Protein 8V14 (pdb70)

Solvent-accessible surface area: 17585 Å² total; per-residue (Å²): 263,40,157,106,61,123,159,86,41,192,175,59,104,139,71,68,94,89,24,45,30,83,22,11,2,61,5,40,20,61,66,41,7,11,34,138,47,18,52,67,74,58,79,56,2,83,51,99,31,0,47,48,139,39,2,18,10,11,49,85,10,22,5,2,58,78,3,37,58,53,0,98,59,5,11,103,71,49,32,132,83,6,0,48,75,1,3,9,85,72,0,120,56,85,0,69,42,10,44,21,21,51,121,0,0,19,10,4,3,24,7,31,49,4,98,97,0,5,76,110,17,148,16,86,133,44,31,18,114,62,0,53,108,5,4,86,10,3,49,118,46,37,78,129,89,4,73,78,107,15,0,59,67,4,71,134,18,0,68,68,3,79,121,39,48,3,62,76,27,137,200,72,131,155,106,48,202,84,43,84,63,60,74,77,86,10,35,28,35,21,13,2,45,2,48,35,6,64,27,8,8,36,131,42,16,53,71,73,57,75,52,3,90,68,101,35,0,46,49,137,40,1,21,13,10,46,86,11,33,7,11,112,83,3,40,61,50,0,98,60,6,8,100,75,49,33,132,49,7,0,45,76,0,2,9,90,66,0,116,49,100,0,73,51,9,48,20,23,80,136,0,0,34,3,3,3,22,17,28,52,4,99,93,0,5,80,108,14,160,14,83,133,51,29,17,117,65,0,51,103,5,2,81,14,3,54,120,44,42,82,129,85,4,76,81,110,20,1,61,70,4,69,137,16,0,60,47,1,81,112,39,50,3,66

Radius of gyration: 25.52 Å; Cα contacts (8 Å, |Δi|>4): 480; chains: 2; bounding box: 56×51×74 Å

Sequence (334 aa):
FSIRDIINGKRGADAATPCPTWHPFACPSGECVPIKYLCDGSPDCSDEYDENKSMCTAATRPPVEEETQAFLKALMSAHGKDFLVKVFGPKAKAELSGMGGVDKVAVALSQTPTADLFASEMKLDDGETQHMLEVMEGILNGSTDELTSNEAADFRFFVQKLQETGFFFSIRDIINGKRGADAATPCPTWHPFACPSGECVPIKYLCDGSPDCSDEYDENKSMCTAATRPPVVEETQAFLKALMSAHGKDFLVKVFGPKAKAELSGMGGVDKVAVALSQQTPTADLFASEMKLDDGETQHMLEVMEGILNGSTDEELTSNEAADFRFFVQKLQETGFF

Secondary structure (DSSP, 8-state):
--TGGGGT---SSSS--PPPTTS-EEPTTS-EE-GGGTTSSS--STT-GGG-HHHHHHHHS--HHHHHHHHHHHHHHH-TTTTHHHH-GGGHHHHGGGTHHHHHHHHHHH-SSHHHHHHHTT--HHHHHHHHHHHHHHHHT--SSS-HHHHHHHHHHHHHHHHTT--/--HHHHTT----SS-SSPPPTTS-EEPTTS-EE-GGGTTSSS--STT-GGG-HHHHHHHHS--HHHHHHHHHHHHHHH-TTTTHHHH-GGGHHHHGGGTHHHHHHHHHHH-SSHHHHHHHHT--HHHHHHHHHHHHHHHHT--SSS-HHHHHHHHHHHHHHHHTT--

Foldseek 3Di:
DDPVQVPVHADDPPHDPAEDPQQRDADPLGDGHHLCQACVPDAPRPVSVSNVQQVNQLVLAPNLVVQLVLLVVLCVVPHQQRCCLQQNDCSHRQNVLQPHSSNLSSLLNGPQALVSSCVSSVRDPVSSVSNVVVLVCLCVCHPPRPHNVSSVSCNVNSVSSVVRRHD/DDPVAVVVPDQQLHDPDAADPQQRDADSRYDGHHPVQACPPDAPRPVSPSNPQQVNQLVLAPHLVVQLVLLVVLCVVPHQQLCCLQQNDCSHRQNVNQVHSSNLSSLLRRPQELVSSCVSSVRDPVRSVSNVVVLVCLCVCHPPRPHNVSSVSCNVNSVSSVVRRHD

B-factor: mean 56.88, std 27.2, range [28.65, 194.44]

Structure (mmCIF, N/CA/C/O backbone):
data_8V14
#
_entry.id   8V14
#
_cell.length_a   41.358
_cell.length_b   75.921
_cell.length_c   152.381
_cell.angle_alpha   90.000
_cell.angle_beta   90.000
_cell.angle_gamma   90.000
#
_symmetry.space_group_name_H-M   'P 21 21 21'
#
loop_
_entity.id
_entity.type
_entity.pdbx_description
1 polymer 'NMDA receptor auxiliary protein'
2 non-polymer 'CALCIUM ION'
3 water water
#
loop_
_atom_site.group_PDB
_atom_site.id
_atom_site.type_symbol
_atom_site.label_atom_id
_atom_site.label_alt_id
_atom_site.label_comp_id
_atom_site.label_asym_id
_atom_site.label_entity_id
_atom_site.label_seq_id
_atom_site.pdbx_PDB_ins_code
_atom_site.Cartn_x
_atom_site.Cartn_y
_atom_site.Cartn_z
_atom_site.occupancy
_atom_site.B_iso_or_equiv
_atom_site.auth_seq_id
_atom_site.auth_comp_id
_atom_site.auth_asym_id
_atom_site.auth_atom_id
_atom_site.pdbx_PDB_model_num
ATOM 1 N N . PHE A 1 2 ? 36.313 49.984 43.531 1.00 147.83 1 PHE A N 1
ATOM 2 C CA . PHE A 1 2 ? 35.772 50.345 44.881 1.00 147.20 1 PHE A CA 1
ATOM 3 C C . PHE A 1 2 ? 34.525 49.481 45.168 1.00 144.91 1 PHE A C 1
ATOM 4 O O . PHE A 1 2 ? 33.438 50.050 45.406 1.00 143.17 1 PHE A O 1
ATOM 12 N N . SER A 1 3 ? 34.687 48.146 45.152 1.00 146.59 2 SER A N 1
ATOM 13 C CA . SER A 1 3 ? 33.642 47.106 45.411 1.00 144.94 2 SER A CA 1
ATOM 14 C C . SER A 1 3 ? 34.288 45.863 46.063 1.00 148.33 2 SER A C 1
ATOM 15 O O . SER A 1 3 ? 35.162 45.265 45.392 1.00 155.24 2 SER A O 1
ATOM 18 N N . ILE A 1 4 ? 33.849 45.457 47.276 1.00 140.84 3 ILE A N 1
ATOM 19 C CA . ILE A 1 4 ? 34.583 44.546 48.228 1.00 136.67 3 ILE A CA 1
ATOM 20 C C . ILE A 1 4 ? 34.977 43.214 47.547 1.00 137.47 3 ILE A C 1
ATOM 21 O O . ILE A 1 4 ? 36.174 43.058 47.175 1.00 137.10 3 ILE A O 1
ATOM 26 N N . ARG A 1 5 ? 34.031 42.267 47.450 1.00 133.64 4 ARG A N 1
ATOM 27 C CA . ARG A 1 5 ? 34.165 40.939 46.778 1.00 131.86 4 ARG A CA 1
ATOM 28 C C . ARG A 1 5 ? 35.173 41.027 45.615 1.00 131.63 4 ARG A C 1
ATOM 29 O O . ARG A 1 5 ? 36.180 40.265 45.629 1.00 133.02 4 ARG A O 1
ATOM 37 N N . ASP A 1 6 ? 34.914 41.955 44.679 1.00 127.06 5 ASP A N 1
ATOM 38 C CA . ASP A 1 6 ? 35.544 42.095 43.332 1.00 124.28 5 ASP A CA 1
ATOM 39 C C . ASP A 1 6 ? 37.036 42.440 43.419 1.00 125.18 5 ASP A C 1
ATOM 40 O O . ASP A 1 6 ? 37.766 42.111 42.459 1.00 127.65 5 ASP A O 1
ATOM 45 N N . ILE A 1 7 ? 37.476 43.122 44.480 1.00 123.70 6 ILE A N 1
ATOM 46 C CA . ILE A 1 7 ? 38.886 43.616 44.617 1.00 128.37 6 ILE A CA 1
ATOM 47 C C . ILE A 1 7 ? 39.853 42.438 44.386 1.00 130.38 6 ILE A C 1
ATOM 48 O O . ILE A 1 7 ? 40.958 42.650 43.776 1.00 133.28 6 ILE A O 1
ATOM 53 N N . ILE A 1 8 ? 39.458 41.247 44.860 1.00 128.72 7 ILE A N 1
ATOM 54 C CA . ILE A 1 8 ? 40.375 40.122 45.213 1.00 135.15 7 ILE A CA 1
ATOM 55 C C . ILE A 1 8 ? 40.315 39.009 44.149 1.00 135.70 7 ILE A C 1
ATOM 56 O O . ILE A 1 8 ? 41.061 38.025 44.312 1.00 130.92 7 ILE A O 1
ATOM 61 N N . ASN A 1 9 ? 39.514 39.183 43.080 1.00 137.57 8 ASN A N 1
ATOM 62 C CA . ASN A 1 9 ? 39.499 38.299 41.873 1.00 141.56 8 ASN A CA 1
ATOM 63 C C . ASN A 1 9 ? 40.210 39.015 40.713 1.00 145.64 8 ASN A C 1
ATOM 64 O O . ASN A 1 9 ? 41.037 38.358 40.058 1.00 144.63 8 ASN A O 1
ATOM 69 N N . GLY A 1 10 ? 39.923 40.304 40.478 1.00 151.02 9 GLY A N 1
ATOM 70 C CA . GLY A 1 10 ? 40.732 41.147 39.571 1.00 157.07 9 GLY A CA 1
ATOM 71 C C . GLY A 1 10 ? 40.153 42.532 39.305 1.00 158.82 9 GLY A C 1
ATOM 72 O O . GLY A 1 10 ? 39.781 43.228 40.271 1.00 155.02 9 GLY A O 1
ATOM 73 N N . LYS A 1 11 ? 40.113 42.912 38.020 1.00 161.58 10 LYS A N 1
ATOM 74 C CA . LYS A 1 11 ? 39.903 44.292 37.490 1.00 163.51 10 LYS A CA 1
ATOM 75 C C . LYS A 1 11 ? 39.896 44.207 35.947 1.00 169.93 10 LYS A C 1
ATOM 76 O O . LYS A 1 11 ? 40.896 43.697 35.381 1.00 171.27 10 LYS A O 1
ATOM 82 N N . ARG A 1 12 ? 38.823 44.698 35.299 1.00 171.72 11 ARG A N 1
ATOM 83 C CA . ARG A 1 12 ? 38.375 44.319 33.918 1.00 170.29 11 ARG A CA 1
ATOM 84 C C . ARG A 1 12 ? 39.275 44.953 32.823 1.00 175.75 11 ARG A C 1
ATOM 85 O O . ARG A 1 12 ? 40.383 44.412 32.614 1.00 175.26 11 ARG A O 1
ATOM 93 N N . GLY A 1 13 ? 38.847 46.031 32.137 1.00 178.07 12 GLY A N 1
ATOM 94 C CA . GLY A 1 13 ? 39.430 46.511 30.857 1.00 178.73 12 GLY A CA 1
ATOM 95 C C . GLY A 1 13 ? 39.889 47.970 30.880 1.00 185.40 12 GLY A C 1
ATOM 96 O O . GLY A 1 13 ? 41.121 48.185 30.960 1.00 190.06 12 GLY A O 1
ATOM 97 N N . ALA A 1 14 ? 38.943 48.920 30.729 1.00 185.34 13 ALA A N 1
ATOM 98 C CA . ALA A 1 14 ? 39.092 50.405 30.778 1.00 187.84 13 ALA A CA 1
ATOM 99 C C . ALA A 1 14 ? 38.390 51.040 29.573 1.00 186.92 13 ALA A C 1
ATOM 100 O O . ALA A 1 14 ? 39.039 51.232 28.544 1.00 187.20 13 ALA A O 1
ATOM 102 N N . ASP A 1 15 ? 37.098 51.418 29.674 1.00 182.15 14 ASP A N 1
ATOM 103 C CA . ASP A 1 15 ? 36.311 51.592 30.895 1.00 178.13 14 ASP A CA 1
ATOM 104 C C . ASP A 1 15 ? 35.878 50.235 31.480 1.00 174.10 14 ASP A C 1
ATOM 105 O O . ASP A 1 15 ? 36.382 49.200 31.007 1.00 177.32 14 ASP A O 1
ATOM 110 N N . ALA A 1 16 ? 34.980 50.243 32.478 1.00 169.54 15 ALA A N 1
ATOM 111 C CA . ALA A 1 16 ? 34.406 49.039 33.136 1.00 163.17 15 ALA A CA 1
ATOM 112 C C . ALA A 1 16 ? 33.509 48.262 32.151 1.00 159.81 15 ALA A C 1
ATOM 113 O O . ALA A 1 16 ? 34.054 47.398 31.415 1.00 152.58 15 ALA A O 1
ATOM 115 N N . ALA A 1 17 ? 32.196 48.554 32.164 1.00 155.31 16 ALA A N 1
ATOM 116 C CA . ALA A 1 17 ? 31.093 47.942 31.374 1.00 147.88 16 ALA A CA 1
ATOM 117 C C . ALA A 1 17 ? 31.564 47.213 30.100 1.00 146.00 16 ALA A C 1
ATOM 118 O O . ALA A 1 17 ? 32.128 47.877 29.198 1.00 146.22 16 ALA A O 1
ATOM 120 N N . THR A 1 18 ? 31.368 45.886 30.068 1.00 136.48 17 THR A N 1
ATOM 121 C CA . THR A 1 18 ? 30.781 45.099 28.940 1.00 127.20 17 THR A CA 1
ATOM 122 C C . THR A 1 18 ? 29.651 44.286 29.561 1.00 116.57 17 THR A C 1
ATOM 123 O O . THR A 1 18 ? 29.890 43.173 30.026 1.00 112.92 17 THR A O 1
ATOM 127 N N . PRO A 1 19 ? 28.417 44.834 29.670 1.00 109.24 18 PRO A N 1
ATOM 128 C CA . PRO A 1 19 ? 27.325 44.118 30.324 1.00 102.46 18 PRO A CA 1
ATOM 129 C C . PRO A 1 19 ? 27.049 42.774 29.628 1.00 94.53 18 PRO A C 1
ATOM 130 O O . PRO A 1 19 ? 27.586 42.518 28.561 1.00 96.41 18 PRO A O 1
ATOM 134 N N . CYS A 1 20 ? 26.216 41.952 30.267 1.00 85.25 19 CYS A N 1
ATOM 135 C CA . CYS A 1 20 ? 25.873 40.564 29.864 1.00 77.76 19 CYS A CA 1
ATOM 136 C C . CYS A 1 20 ? 25.158 40.553 28.515 1.00 72.79 19 CYS A C 1
ATOM 137 O O . CYS A 1 20 ? 24.411 41.480 28.202 1.00 73.88 19 CYS A O 1
ATOM 140 N N . PRO A 1 21 ? 25.314 39.502 27.674 1.00 66.59 20 PRO A N 1
ATOM 141 C CA . PRO A 1 21 ? 24.546 39.428 26.442 1.00 64.62 20 PRO A CA 1
ATOM 142 C C . PRO A 1 21 ? 23.097 39.008 26.742 1.00 58.98 20 PRO A C 1
ATOM 143 O O . PRO A 1 21 ? 22.803 38.487 27.765 1.00 55.34 20 PRO A O 1
ATOM 147 N N . THR A 1 22 ? 22.191 39.294 25.818 1.00 61.49 21 THR A N 1
ATOM 148 C CA . THR A 1 22 ? 20.734 38.994 25.946 1.00 59.90 21 THR A CA 1
ATOM 149 C C . THR A 1 22 ? 20.519 37.476 26.215 1.00 57.79 21 THR A C 1
ATOM 150 O O . THR A 1 22 ? 19.542 37.137 26.891 1.00 55.97 21 THR A O 1
ATOM 154 N N . TRP A 1 23 ? 21.386 36.583 25.724 1.00 56.94 22 TRP A N 1
ATOM 155 C CA . TRP A 1 23 ? 21.177 35.117 25.838 1.00 56.59 22 TRP A CA 1
ATOM 156 C C . TRP A 1 23 ? 21.615 34.583 27.217 1.00 57.47 22 TRP A C 1
ATOM 157 O O . TRP A 1 23 ? 21.182 33.493 27.613 1.00 55.52 22 TRP A O 1
ATOM 168 N N . HIS A 1 24 ? 22.437 35.338 27.960 1.00 59.69 23 HIS A N 1
ATOM 169 C CA . HIS A 1 24 ? 22.936 35.022 29.320 1.00 56.36 23 HIS A CA 1
ATOM 170 C C . HIS A 1 24 ? 22.772 36.316 30.101 1.00 57.70 23 HIS A C 1
ATOM 171 O O . HIS A 1 24 ? 23.764 36.990 30.356 1.00 56.98 23 HIS A O 1
ATOM 178 N N . PRO A 1 25 ? 21.535 36.762 30.400 1.00 54.39 24 PRO A N 1
ATOM 179 C CA . PRO A 1 25 ? 21.316 38.167 30.729 1.00 55.64 24 PRO A CA 1
ATOM 180 C C . PRO A 1 25 ? 21.510 38.498 32.205 1.00 55.79 24 PRO A C 1
ATOM 181 O O . PRO A 1 25 ? 21.354 39.651 32.569 1.00 56.34 24 PRO A O 1
ATOM 185 N N . PHE A 1 26 ? 21.706 37.476 33.023 1.00 55.75 25 PHE A N 1
ATOM 186 C CA . PHE A 1 26 ? 21.829 37.617 34.485 1.00 58.59 25 PHE A CA 1
ATOM 187 C C . PHE A 1 26 ? 23.312 37.686 34.881 1.00 63.88 25 PHE A C 1
ATOM 188 O O . PHE A 1 26 ? 24.078 36.725 34.618 1.00 63.70 25 PHE A O 1
ATOM 196 N N . ALA A 1 27 ? 23.709 38.802 35.503 1.00 68.76 26 ALA A N 1
ATOM 197 C CA . ALA A 1 27 ? 25.080 39.071 36.012 1.00 72.90 26 ALA A CA 1
ATOM 198 C C . ALA A 1 27 ? 25.198 38.573 37.454 1.00 70.33 26 ALA A C 1
ATOM 199 O O . ALA A 1 27 ? 24.386 38.975 38.310 1.00 70.84 26 ALA A O 1
ATOM 201 N N . CYS A 1 28 ? 26.150 37.692 37.722 1.00 75.74 27 CYS A N 1
ATOM 202 C CA . CYS A 1 28 ? 26.447 37.298 39.119 1.00 81.96 27 CYS A CA 1
ATOM 203 C C . CYS A 1 28 ? 27.447 38.279 39.720 1.00 83.11 27 CYS A C 1
ATOM 204 O O . CYS A 1 28 ? 28.271 38.838 38.997 1.00 84.01 27 CYS A O 1
ATOM 207 N N . PRO A 1 29 ? 27.403 38.510 41.051 1.00 79.35 28 PRO A N 1
ATOM 208 C CA . PRO A 1 29 ? 28.377 39.390 41.704 1.00 83.07 28 PRO A CA 1
ATOM 209 C C . PRO A 1 29 ? 29.816 38.978 41.331 1.00 86.89 28 PRO A C 1
ATOM 210 O O . PRO A 1 29 ? 30.590 39.832 40.915 1.00 89.35 28 PRO A O 1
ATOM 214 N N . SER A 1 30 ? 30.124 37.677 41.377 1.00 86.41 29 SER A N 1
ATOM 215 C CA . SER A 1 30 ? 31.416 37.121 40.896 1.00 89.45 29 SER A CA 1
ATOM 216 C C . SER A 1 30 ? 31.692 37.533 39.449 1.00 89.49 29 SER A C 1
ATOM 217 O O . SER A 1 30 ? 32.833 37.343 39.021 1.00 93.82 29 SER A O 1
ATOM 220 N N . GLY A 1 31 ? 30.692 38.009 38.699 1.00 85.93 30 GLY A N 1
ATOM 221 C CA . GLY A 1 31 ? 30.881 38.599 37.354 1.00 87.34 30 GLY A CA 1
ATOM 222 C C . GLY A 1 31 ? 30.812 37.591 36.203 1.00 85.98 30 GLY A C 1
ATOM 223 O O . GLY A 1 31 ? 31.252 37.938 35.116 1.00 84.28 30 GLY A O 1
ATOM 224 N N . GLU A 1 32 ? 30.281 36.381 36.420 1.00 85.52 31 GLU A N 1
ATOM 225 C CA . GLU A 1 32 ? 29.761 35.496 35.335 1.00 81.77 31 GLU A CA 1
ATOM 226 C C . GLU A 1 32 ? 28.353 35.956 34.900 1.00 75.11 31 GLU A C 1
ATOM 227 O O . GLU A 1 32 ? 27.636 36.589 35.679 1.00 76.83 31 GLU A O 1
ATOM 233 N N . CYS A 1 33 ? 28.011 35.662 33.655 1.00 74.86 32 CYS A N 1
ATOM 234 C CA . CYS A 1 33 ? 26.724 35.924 32.974 1.00 71.46 32 CYS A CA 1
ATOM 235 C C . CYS A 1 33 ? 25.998 34.585 32.803 1.00 67.06 32 CYS A C 1
ATOM 236 O O . CYS A 1 33 ? 26.610 33.684 32.248 1.00 65.81 32 CYS A O 1
ATOM 239 N N . VAL A 1 34 ? 24.749 34.434 33.248 1.00 62.30 33 VAL A N 1
ATOM 240 C CA . VAL A 1 34 ? 24.069 33.103 33.187 1.00 58.07 33 VAL A CA 1
ATOM 241 C C . VAL A 1 34 ? 22.692 33.269 32.573 1.00 53.53 33 VAL A C 1
ATOM 242 O O . VAL A 1 34 ? 22.106 34.347 32.676 1.00 49.01 33 VAL A O 1
ATOM 246 N N . PRO A 1 35 ? 22.166 32.186 31.950 1.00 51.00 34 PRO A N 1
ATOM 247 C CA . PRO A 1 35 ? 20.807 32.182 31.430 1.00 50.39 34 PRO A CA 1
ATOM 248 C C . PRO A 1 35 ? 19.830 32.155 32.619 1.00 47.11 34 PRO A C 1
ATOM 249 O O . PRO A 1 35 ? 20.126 31.611 33.663 1.00 46.77 34 PRO A O 1
ATOM 253 N N . ILE A 1 36 ? 18.667 32.750 32.451 1.00 49.12 35 ILE A N 1
ATOM 254 C CA . ILE A 1 36 ? 17.587 32.755 33.462 1.00 47.87 35 ILE A CA 1
ATOM 255 C C . ILE A 1 36 ? 17.301 31.321 33.894 1.00 47.87 35 ILE A C 1
ATOM 256 O O . ILE A 1 36 ? 17.158 31.123 35.097 1.00 49.47 35 ILE A O 1
ATOM 261 N N . LYS A 1 37 ? 17.294 30.362 32.977 1.00 44.86 36 LYS A N 1
ATOM 262 C CA . LYS A 1 37 ? 17.009 28.951 33.289 1.00 48.74 36 LYS A CA 1
ATOM 263 C C . LYS A 1 37 ? 17.895 28.428 34.422 1.00 48.49 36 LYS A C 1
ATOM 264 O O . LYS A 1 37 ? 17.495 27.457 35.034 1.00 49.82 36 LYS A O 1
ATOM 270 N N . TYR A 1 38 ? 19.151 28.889 34.527 1.00 46.17 37 TYR A N 1
ATOM 271 C CA . TYR A 1 38 ? 20.133 28.380 35.496 1.00 46.89 37 TYR A CA 1
ATOM 272 C C . TYR A 1 38 ? 19.904 28.974 36.896 1.00 46.57 37 TYR A C 1
ATOM 273 O O . TYR A 1 38 ? 20.528 28.453 37.808 1.00 46.32 37 TYR A O 1
ATOM 282 N N . LEU A 1 39 ? 19.048 29.975 37.050 1.00 46.30 38 LEU A N 1
ATOM 283 C CA . LEU A 1 39 ? 18.714 30.536 38.390 1.00 48.11 38 LEU A CA 1
ATOM 284 C C . LEU A 1 39 ? 17.868 29.537 39.152 1.00 48.81 38 LEU A C 1
ATOM 285 O O . LEU A 1 39 ? 16.878 29.092 38.565 1.00 47.39 38 LEU A O 1
ATOM 290 N N . CYS A 1 40 ? 18.244 29.225 40.396 1.00 48.70 39 CYS A N 1
ATOM 291 C CA . CYS A 1 40 ? 17.395 28.433 41.321 1.00 49.31 39 CYS A CA 1
ATOM 292 C C . CYS A 1 40 ? 17.113 27.053 40.687 1.00 51.11 39 CYS A C 1
ATOM 293 O O . CYS A 1 40 ? 15.962 26.639 40.637 1.00 50.76 39 CYS A O 1
ATOM 296 N N . ASP A 1 41 ? 18.123 26.388 40.129 1.00 51.63 40 ASP A N 1
ATOM 297 C CA . ASP A 1 41 ? 17.860 25.124 39.414 1.00 52.85 40 ASP A CA 1
ATOM 298 C C . ASP A 1 41 ? 18.466 23.966 40.185 1.00 57.49 40 ASP A C 1
ATOM 299 O O . ASP A 1 41 ? 18.503 22.908 39.634 1.00 63.48 40 ASP A O 1
ATOM 304 N N . GLY A 1 42 ? 18.950 24.196 41.399 1.00 61.05 41 GLY A N 1
ATOM 305 C CA . GLY A 1 42 ? 19.449 23.155 42.302 1.00 63.72 41 GLY A CA 1
ATOM 306 C C . GLY A 1 42 ? 20.913 22.877 42.088 1.00 66.69 41 GLY A C 1
ATOM 307 O O . GLY A 1 42 ? 21.398 21.926 42.697 1.00 69.60 41 GLY A O 1
ATOM 308 N N . SER A 1 43 ? 21.608 23.631 41.234 1.00 65.39 42 SER A N 1
ATOM 309 C CA . SER A 1 43 ? 23.074 23.450 41.095 1.00 66.33 42 SER A CA 1
ATOM 310 C C . SER A 1 43 ? 23.742 24.779 40.777 1.00 63.27 42 SER A C 1
ATOM 311 O O . SER A 1 43 ? 23.214 25.582 40.051 1.00 59.68 42 SER A O 1
ATOM 314 N N . PRO A 1 44 ? 24.965 25.010 41.281 1.00 68.34 43 PRO A N 1
ATOM 315 C CA . PRO 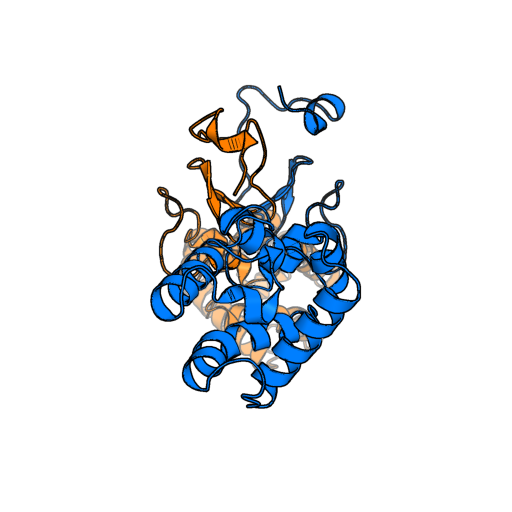A 1 44 ? 25.618 26.313 41.176 1.00 69.24 43 PRO A CA 1
ATOM 316 C C . PRO A 1 44 ? 26.357 26.556 39.861 1.00 69.06 43 PRO A C 1
ATOM 317 O O . PRO A 1 44 ? 27.311 25.914 39.621 1.00 74.20 43 PRO A O 1
ATOM 321 N N . ASP A 1 45 ? 25.901 27.535 39.093 1.00 66.57 44 ASP A N 1
ATOM 322 C CA . ASP A 1 45 ? 26.487 27.931 37.790 1.00 67.45 44 ASP A CA 1
ATOM 323 C C . ASP A 1 45 ? 27.442 29.114 37.946 1.00 68.05 44 ASP A C 1
ATOM 324 O O . ASP A 1 45 ? 28.244 29.303 37.057 1.00 68.10 44 ASP A O 1
ATOM 329 N N . CYS A 1 46 ? 27.246 29.944 38.960 1.00 66.94 45 CYS A N 1
ATOM 330 C CA . CYS A 1 46 ? 28.116 31.085 39.338 1.00 73.57 45 CYS A CA 1
ATOM 331 C C . CYS A 1 46 ? 29.094 30.586 40.411 1.00 76.15 45 CYS A C 1
ATOM 332 O O . CYS A 1 46 ? 28.651 29.851 41.328 1.00 75.03 45 CYS A O 1
ATOM 335 N N . SER A 1 47 ? 30.367 30.955 40.306 1.00 81.20 46 SER A N 1
ATOM 336 C CA . SER A 1 47 ? 31.451 30.487 41.217 1.00 86.98 46 SER A CA 1
ATOM 337 C C . SER A 1 47 ? 31.131 30.894 42.655 1.00 85.45 46 SER A C 1
ATOM 338 O O . SER A 1 47 ? 31.455 30.103 43.533 1.00 92.16 46 SER A O 1
ATOM 341 N N . ASP A 1 48 ? 30.466 32.041 42.872 1.00 85.16 47 ASP A N 1
ATOM 342 C CA . ASP A 1 48 ? 29.982 32.507 44.207 1.00 81.34 47 ASP A CA 1
ATOM 343 C C . ASP A 1 48 ? 28.623 31.870 44.550 1.00 76.20 47 ASP A C 1
ATOM 344 O O . ASP A 1 48 ? 28.105 32.148 45.617 1.00 67.95 47 ASP A O 1
ATOM 349 N N . GLU A 1 49 ? 28.022 31.102 43.637 1.00 70.93 48 GLU A N 1
ATOM 350 C CA . GLU A 1 49 ? 26.768 30.340 43.891 1.00 64.95 48 GLU A CA 1
ATOM 351 C C . GLU A 1 49 ? 25.616 31.299 44.149 1.00 57.87 48 GLU A C 1
ATOM 352 O O . GLU A 1 49 ? 24.605 30.843 44.691 1.00 55.20 48 GLU A O 1
ATOM 358 N N . TYR A 1 50 ? 25.719 32.553 43.710 1.00 56.07 49 TYR A N 1
ATOM 359 C CA . TYR A 1 50 ? 24.613 33.548 43.856 1.00 54.18 49 TYR A CA 1
ATOM 360 C C . TYR A 1 50 ? 23.341 33.069 43.117 1.00 51.33 49 TYR A C 1
ATOM 361 O O . TYR A 1 50 ? 22.205 33.349 43.626 1.00 49.66 49 TYR A O 1
ATOM 370 N N . ASP A 1 51 ? 23.502 32.345 41.993 1.00 50.00 50 ASP A N 1
ATOM 371 C CA . ASP A 1 51 ? 22.377 31.774 41.205 1.00 49.01 50 ASP A CA 1
ATOM 372 C C . ASP A 1 51 ? 21.522 30.856 42.068 1.00 45.42 50 ASP A C 1
ATOM 373 O O . ASP A 1 51 ? 20.328 30.688 41.716 1.00 45.37 50 ASP A O 1
ATOM 378 N N . GLU A 1 52 ? 22.034 30.350 43.177 1.00 45.89 51 GLU A N 1
ATOM 379 C CA . GLU A 1 52 ? 21.240 29.483 44.078 1.00 49.16 51 GLU A CA 1
ATOM 380 C C . GLU A 1 52 ? 21.024 30.168 45.442 1.00 51.56 51 GLU A C 1
ATOM 381 O O . GLU A 1 52 ? 20.561 29.469 46.346 1.00 51.34 51 GLU A O 1
ATOM 387 N N . ASN A 1 53 ? 21.364 31.452 45.598 1.00 52.31 52 ASN A N 1
ATOM 388 C CA . ASN A 1 53 ? 21.055 32.252 46.840 1.00 52.99 52 ASN A CA 1
ATOM 389 C C . ASN A 1 53 ? 19.614 31.963 47.328 1.00 50.51 52 ASN A C 1
ATOM 390 O O . ASN A 1 53 ? 18.606 32.213 46.599 1.00 48.13 52 ASN A O 1
ATOM 395 N N . LYS A 1 54 ? 19.463 31.493 48.574 1.00 53.75 53 LYS A N 1
ATOM 396 C CA . LYS A 1 54 ? 18.148 31.024 49.099 1.00 55.01 53 LYS A CA 1
ATOM 397 C C . LYS A 1 54 ? 17.178 32.201 49.249 1.00 50.69 53 LYS A C 1
ATOM 398 O O . LYS A 1 54 ? 15.966 32.032 48.976 1.00 48.41 53 LYS A O 1
ATOM 404 N N . SER A 1 55 ? 17.672 33.376 49.618 1.00 50.80 54 SER A N 1
ATOM 405 C CA . SER A 1 55 ? 16.814 34.581 49.711 1.00 52.09 54 SER A CA 1
ATOM 406 C C . SER A 1 55 ? 16.296 34.912 48.312 1.00 48.23 54 SER A C 1
ATOM 407 O O . SER A 1 55 ? 15.094 35.146 48.119 1.00 48.49 54 SER A O 1
ATOM 410 N N . MET A 1 56 ? 17.222 34.982 47.356 1.00 48.18 55 MET A N 1
ATOM 411 C CA . MET A 1 56 ? 16.856 35.325 45.958 1.00 46.39 55 MET A CA 1
ATOM 412 C C . MET A 1 56 ? 15.845 34.287 45.441 1.00 43.59 55 MET A C 1
ATOM 413 O O . MET A 1 56 ? 14.828 34.692 44.886 1.00 41.13 55 MET A O 1
ATOM 418 N N . CYS A 1 57 ? 16.086 32.991 45.652 1.00 47.81 56 CYS A N 1
ATOM 419 C CA . CYS A 1 57 ? 15.264 31.877 45.106 1.00 48.87 56 CYS A CA 1
ATOM 420 C C . CYS A 1 57 ? 13.894 31.825 45.793 1.00 47.46 56 CYS A C 1
ATOM 421 O O . CYS A 1 57 ? 12.868 31.640 45.106 1.00 43.85 56 CYS A O 1
ATOM 424 N N . THR A 1 58 ? 13.826 32.079 47.100 1.00 47.74 57 THR A N 1
ATOM 425 C CA . THR A 1 58 ? 12.518 32.188 47.808 1.00 44.11 57 THR A CA 1
ATOM 426 C C . THR A 1 58 ? 11.726 33.407 47.314 1.00 41.94 57 THR A C 1
ATOM 427 O O . THR A 1 58 ? 10.527 33.267 46.988 1.00 41.79 57 THR A O 1
ATOM 431 N N . ALA A 1 59 ? 12.349 34.585 47.215 1.00 41.28 58 ALA A N 1
ATOM 432 C CA . ALA A 1 59 ? 11.662 35.783 46.681 1.00 41.08 58 ALA A CA 1
ATOM 433 C C . ALA A 1 59 ? 11.145 35.493 45.269 1.00 41.65 58 ALA A C 1
ATOM 434 O O . ALA A 1 59 ? 10.059 35.993 44.912 1.00 37.45 58 ALA A O 1
ATOM 436 N N . ALA A 1 60 ? 11.898 34.729 44.452 1.00 42.51 59 ALA A N 1
ATOM 437 C CA . ALA A 1 60 ? 11.454 34.461 43.060 1.00 45.39 59 ALA A CA 1
ATOM 438 C C . ALA A 1 60 ? 10.132 33.691 43.046 1.00 43.54 59 ALA A C 1
ATOM 439 O O . ALA A 1 60 ? 9.471 33.780 42.078 1.00 43.98 59 ALA A O 1
ATOM 441 N N . THR A 1 61 ? 9.806 32.931 44.084 1.00 45.10 60 THR A N 1
ATOM 442 C CA . THR A 1 61 ? 8.599 32.063 44.187 1.00 45.58 60 THR A CA 1
ATOM 443 C C . THR A 1 61 ? 7.376 32.821 44.712 1.00 45.64 60 THR A C 1
ATOM 444 O O . THR A 1 61 ? 6.250 32.299 44.581 1.00 46.23 60 THR A O 1
ATOM 448 N N . ARG A 1 62 ? 7.563 34.005 45.290 1.00 45.23 61 ARG A N 1
ATOM 449 C CA . ARG A 1 62 ? 6.467 34.729 45.991 1.00 44.10 61 ARG A CA 1
ATOM 450 C C . ARG A 1 62 ? 6.162 36.024 45.266 1.00 46.31 61 ARG A C 1
ATOM 451 O O . ARG A 1 62 ? 6.959 36.470 44.442 1.00 45.95 61 ARG A O 1
ATOM 459 N N . PRO A 1 63 ? 5.062 36.729 45.624 1.00 46.54 62 PRO A N 1
ATOM 460 C CA . PRO A 1 63 ? 4.731 37.982 44.975 1.00 43.83 62 PRO A CA 1
ATOM 461 C C . PRO A 1 63 ? 5.909 38.916 45.143 1.00 44.24 62 PRO A C 1
ATOM 462 O O . PRO A 1 63 ? 6.598 38.866 46.161 1.00 44.94 62 PRO A O 1
ATOM 466 N N . PRO A 1 64 ? 6.171 39.754 44.120 1.00 42.31 63 PRO A N 1
ATOM 467 C CA . PRO A 1 64 ? 7.179 40.808 44.205 1.00 44.91 63 PRO A CA 1
ATOM 468 C C . PRO A 1 64 ? 6.984 41.686 45.461 1.00 41.34 63 PRO A C 1
ATOM 469 O O . PRO A 1 64 ? 5.889 41.991 45.846 1.00 40.65 63 PRO A O 1
ATOM 473 N N . VAL A 1 65 ? 8.062 42.020 46.121 1.00 40.18 64 VAL A N 1
ATOM 474 C CA . VAL A 1 65 ? 8.035 42.691 47.452 1.00 42.09 64 VAL A CA 1
ATOM 475 C C . VAL A 1 65 ? 7.165 43.967 47.412 1.00 41.89 64 VAL A C 1
ATOM 476 O O . VAL A 1 65 ? 6.453 44.192 48.380 1.00 39.15 64 VAL A O 1
ATOM 480 N N A GLU A 1 66 ? 7.151 44.738 46.324 0.56 38.97 65 GLU A N 1
ATOM 481 N N B GLU A 1 66 ? 7.238 44.751 46.324 0.44 40.94 65 GLU A N 1
ATOM 482 C CA A GLU A 1 66 ? 6.367 46.002 46.303 0.56 40.34 65 GLU A CA 1
ATOM 483 C CA B GLU A 1 66 ? 6.385 45.941 46.036 0.44 43.13 65 GLU A CA 1
ATOM 484 C C A GLU A 1 66 ? 4.854 45.685 46.266 0.56 41.15 65 GLU A C 1
ATOM 485 C C B GLU A 1 66 ? 4.906 45.629 46.312 0.44 42.84 65 GLU A C 1
ATOM 486 O O A GLU A 1 66 ? 4.051 46.544 46.741 0.56 39.32 65 GLU A O 1
ATOM 487 O O B GLU A 1 66 ? 4.195 46.433 46.982 0.44 41.63 65 GLU A O 1
ATOM 498 N N . GLU A 1 67 ? 4.451 44.509 45.764 1.00 41.82 66 GLU A N 1
ATOM 499 C CA . GLU A 1 67 ? 3.022 44.094 45.810 1.00 42.74 66 GLU A CA 1
ATOM 500 C C . GLU A 1 67 ? 2.686 43.660 47.245 1.00 39.83 66 GLU A C 1
ATOM 501 O O . GLU A 1 67 ? 1.611 44.009 47.748 1.00 38.74 66 GLU A O 1
ATOM 507 N N . THR A 1 68 ? 3.551 42.896 47.876 1.00 37.49 67 THR A N 1
ATOM 508 C CA . THR A 1 68 ? 3.338 42.535 49.301 1.00 38.86 67 THR A CA 1
ATOM 509 C C . THR A 1 68 ? 3.303 43.808 50.198 1.00 38.11 67 THR A C 1
ATOM 510 O O . THR A 1 68 ? 2.384 43.836 51.048 1.00 35.51 67 THR A O 1
ATOM 514 N N . GLN A 1 69 ? 4.200 44.782 50.010 1.00 35.15 68 GLN A N 1
ATOM 515 C CA . GLN A 1 69 ? 4.198 46.090 50.726 1.00 38.99 68 GLN A CA 1
ATOM 516 C C . GLN A 1 69 ? 2.811 46.709 50.554 1.00 39.97 68 GLN A C 1
ATOM 517 O O . GLN A 1 69 ? 2.207 47.080 51.562 1.00 35.61 68 GLN A O 1
ATOM 523 N N . ALA A 1 70 ? 2.306 46.763 49.332 1.00 38.04 69 ALA A N 1
ATOM 524 C CA . ALA A 1 70 ? 1.048 47.453 49.027 1.00 39.38 69 ALA A CA 1
ATOM 525 C C . ALA A 1 70 ? -0.071 46.709 49.742 1.00 37.69 69 ALA A C 1
ATOM 526 O O . ALA A 1 70 ? -1.013 47.380 50.251 1.00 38.00 69 ALA A O 1
ATOM 528 N N . PHE A 1 71 ? -0.034 45.395 49.639 1.00 37.45 70 PHE A N 1
ATOM 529 C CA . PHE A 1 71 ? -1.039 44.472 50.211 1.00 37.40 70 PHE A CA 1
ATOM 530 C C . PHE A 1 71 ? -1.090 44.651 51.743 1.00 35.43 70 PHE A C 1
ATOM 531 O O . PHE A 1 71 ? -2.215 44.831 52.266 1.00 36.69 70 PHE A O 1
ATOM 539 N N . LEU A 1 72 ? 0.059 44.664 52.422 1.00 34.31 71 LEU A N 1
ATOM 540 C CA . LEU A 1 72 ? 0.092 44.884 53.918 1.00 34.31 71 LEU A CA 1
ATOM 541 C C . LEU A 1 72 ? -0.534 46.233 54.222 1.00 34.26 71 LEU A C 1
ATOM 542 O O . LEU A 1 72 ? -1.416 46.266 55.085 1.00 33.75 71 LEU A O 1
ATOM 547 N N . LYS A 1 73 ? -0.174 47.272 53.475 1.00 32.75 72 LYS A N 1
ATOM 548 C CA . LYS A 1 73 ? -0.717 48.618 53.711 1.00 36.60 72 LYS A CA 1
ATOM 549 C C . LYS A 1 73 ? -2.235 48.624 53.497 1.00 37.41 72 LYS A C 1
ATOM 550 O O . LYS A 1 73 ? -2.946 49.287 54.263 1.00 33.28 72 LYS A O 1
ATOM 556 N N . ALA A 1 74 ? -2.743 47.912 52.491 1.00 37.11 73 ALA A N 1
ATOM 557 C CA . ALA A 1 74 ? -4.199 47.955 52.206 1.00 38.36 73 ALA A CA 1
ATOM 558 C C . ALA A 1 74 ? -4.989 47.186 53.294 1.00 35.80 73 ALA A C 1
ATOM 559 O O . ALA A 1 74 ? -6.131 47.608 53.606 1.00 37.40 73 ALA A O 1
ATOM 561 N N . LEU A 1 75 ? -4.461 46.111 53.857 1.00 33.83 74 LEU A N 1
ATOM 562 C CA . LEU A 1 75 ? -5.109 45.416 54.990 1.00 36.31 74 LEU A CA 1
ATOM 563 C C . LEU A 1 75 ? -5.236 46.385 56.191 1.00 34.97 74 LEU A C 1
ATOM 564 O O . LEU A 1 75 ? -6.279 46.469 56.791 1.00 35.64 74 LEU A O 1
ATOM 569 N N . MET A 1 76 ? -4.195 47.118 56.492 1.00 32.89 75 MET A N 1
ATOM 570 C CA . MET A 1 76 ? -4.233 48.038 57.665 1.00 35.44 75 MET A CA 1
ATOM 571 C C . MET A 1 76 ? -5.124 49.226 57.374 1.00 35.30 75 MET A C 1
ATOM 572 O O . MET A 1 76 ? -5.815 49.663 58.321 1.00 38.82 75 MET A O 1
ATOM 577 N N . SER A 1 77 ? -5.207 49.686 56.118 1.00 32.92 76 SER A N 1
ATOM 578 C CA . SER A 1 77 ? -6.158 50.747 55.751 1.00 35.17 76 SER A CA 1
ATOM 579 C C . SER A 1 77 ? -7.614 50.242 55.879 1.00 36.85 76 SER A C 1
ATOM 580 O O . SER A 1 77 ? -8.482 50.995 56.377 1.00 36.28 76 SER A O 1
ATOM 583 N N . ALA A 1 78 ? -7.910 48.996 55.490 1.00 36.85 77 ALA A N 1
ATOM 584 C CA . ALA A 1 78 ? -9.270 48.410 55.535 1.00 37.92 77 ALA A CA 1
ATOM 585 C C . ALA A 1 78 ? -9.628 48.028 56.993 1.00 36.83 77 ALA A C 1
ATOM 586 O O . ALA A 1 78 ? -10.782 48.240 57.419 1.00 35.97 77 ALA A O 1
ATOM 588 N N . HIS A 1 79 ? -8.701 47.425 57.719 1.00 32.89 78 HIS A N 1
ATOM 589 C CA . HIS A 1 79 ? -9.026 46.695 58.982 1.00 35.15 78 HIS A CA 1
ATOM 590 C C . HIS A 1 79 ? -8.424 47.361 60.227 1.00 35.81 78 HIS A C 1
ATOM 591 O O . HIS A 1 79 ? -8.717 46.893 61.307 1.00 35.00 78 HIS A O 1
ATOM 598 N N . GLY A 1 80 ? -7.585 48.377 60.059 1.00 34.73 79 GLY A N 1
ATOM 599 C CA . GLY A 1 80 ? -6.987 49.066 61.206 1.00 32.42 79 GLY A CA 1
ATOM 600 C C . GLY A 1 80 ? -5.490 48.957 61.251 1.00 32.14 79 GLY A C 1
ATOM 601 O O . GLY A 1 80 ? -4.901 47.905 60.929 1.00 30.68 79 GLY A O 1
ATOM 602 N N . LYS A 1 81 ? -4.867 49.981 61.820 1.00 29.67 80 LYS A N 1
ATOM 603 C CA . LYS A 1 81 ? -3.395 50.043 61.958 1.00 30.61 80 LYS A CA 1
ATOM 604 C C . LYS A 1 81 ? -2.863 48.958 62.868 1.00 30.45 80 LYS A C 1
ATOM 605 O O . LYS A 1 81 ? -1.633 48.626 62.692 1.00 32.12 80 LYS A O 1
ATOM 611 N N . ASP A 1 82 ? -3.704 48.393 63.730 1.00 28.83 81 ASP A N 1
ATOM 612 C CA . ASP A 1 82 ? -3.281 47.341 64.667 1.00 30.92 81 ASP A CA 1
ATOM 613 C C . ASP A 1 82 ? -3.775 45.994 64.190 1.00 29.94 81 ASP A C 1
ATOM 614 O O . ASP A 1 82 ? -3.671 45.024 64.960 1.00 31.54 81 ASP A O 1
ATOM 619 N N . PHE A 1 83 ? -4.348 45.918 62.991 1.00 33.70 82 PHE A N 1
ATOM 620 C CA . PHE A 1 83 ? -5.033 44.671 62.524 1.00 32.81 82 PHE A CA 1
ATOM 621 C C . PHE A 1 83 ? -4.091 43.468 62.565 1.00 32.37 82 PHE A C 1
ATOM 622 O O . PHE A 1 83 ? -4.461 42.336 62.959 1.00 32.06 82 PHE A O 1
ATOM 630 N N . LEU A 1 84 ? -2.830 43.660 62.222 1.00 31.51 83 LEU A N 1
ATOM 631 C CA . LEU A 1 84 ? -1.908 42.512 62.085 1.00 31.77 83 LEU A CA 1
ATOM 632 C C . LEU A 1 84 ? -1.493 41.967 63.446 1.00 32.92 83 LEU A C 1
ATOM 633 O O . LEU A 1 84 ? -0.893 40.871 63.480 1.00 30.60 83 LEU A O 1
ATOM 638 N N . VAL A 1 85 ? -1.842 42.641 64.550 1.00 31.72 84 VAL A N 1
ATOM 639 C CA . VAL A 1 85 ? -1.729 41.981 65.889 1.00 31.72 84 VAL A CA 1
ATOM 640 C C . VAL A 1 85 ? -2.443 40.622 65.904 1.00 34.42 84 VAL A C 1
ATOM 641 O O . VAL A 1 85 ? -1.952 39.683 66.586 1.00 35.09 84 VAL A O 1
ATOM 645 N N . LYS A 1 86 ? -3.589 40.494 65.225 1.00 37.54 85 LYS A N 1
ATOM 646 C CA . LYS A 1 86 ? -4.381 39.233 65.203 1.00 38.12 85 LYS A CA 1
ATOM 647 C C . LYS A 1 86 ? -3.562 38.077 64.614 1.00 37.52 85 LYS A C 1
ATOM 648 O O . LYS A 1 86 ? -3.776 36.965 65.025 1.00 39.53 85 LYS A O 1
ATOM 654 N N . VAL A 1 87 ? -2.539 38.351 63.819 1.00 37.05 86 VAL A N 1
ATOM 655 C CA . VAL A 1 87 ? -1.664 37.315 63.211 1.00 37.98 86 VAL A CA 1
ATOM 656 C C . VAL A 1 87 ? -0.343 37.181 63.990 1.00 37.05 86 VAL A C 1
ATOM 657 O O . VAL A 1 87 ? 0.058 36.080 64.304 1.00 37.56 86 VAL A O 1
ATOM 661 N N . PHE A 1 88 ? 0.362 38.282 64.239 1.00 35.05 87 PHE A N 1
ATOM 662 C CA . PHE A 1 88 ? 1.768 38.210 64.705 1.00 35.60 87 PHE A CA 1
ATOM 663 C C . PHE A 1 88 ? 1.903 38.559 66.187 1.00 37.95 87 PHE A C 1
ATOM 664 O O . PHE A 1 88 ? 3.025 38.455 66.675 1.00 38.56 87 PHE A O 1
ATOM 672 N N . GLY A 1 89 ? 0.827 38.990 66.852 1.00 38.62 88 GLY A N 1
ATOM 673 C CA . GLY A 1 89 ? 0.905 39.457 68.255 1.00 36.85 88 GLY A CA 1
ATOM 674 C C . GLY A 1 89 ? 1.233 40.947 68.363 1.00 34.56 88 GLY A C 1
ATOM 675 O O . GLY A 1 89 ? 1.269 41.715 67.369 1.00 31.76 88 GLY A O 1
ATOM 676 N N . PRO A 1 90 ? 1.471 41.422 69.610 1.00 36.42 89 PRO A N 1
ATOM 677 C CA . PRO A 1 90 ? 1.573 42.863 69.893 1.00 35.86 89 PRO A CA 1
ATOM 678 C C . PRO A 1 90 ? 2.682 43.648 69.180 1.00 32.68 89 PRO A C 1
ATOM 679 O O . PRO A 1 90 ? 2.514 44.840 68.940 1.00 32.54 89 PRO A O 1
ATOM 683 N N . LYS A 1 91 ? 3.728 42.958 68.723 1.00 33.62 90 LYS A N 1
ATOM 684 C CA . LYS A 1 91 ? 4.809 43.609 67.930 1.00 36.41 90 LYS A CA 1
ATOM 685 C C . LYS A 1 91 ? 4.275 44.137 66.611 1.00 32.92 90 LYS A C 1
ATOM 686 O O . LYS A 1 91 ? 4.960 44.988 66.040 1.00 33.13 90 LYS A O 1
ATOM 692 N N . ALA A 1 92 ? 3.100 43.703 66.174 1.00 30.73 91 ALA A N 1
ATOM 693 C CA . ALA A 1 92 ? 2.507 44.212 64.915 1.00 31.84 91 ALA A CA 1
ATOM 694 C C . ALA A 1 92 ? 1.702 45.472 65.109 1.00 30.91 91 ALA A C 1
ATOM 695 O O . ALA A 1 92 ? 1.260 46.086 64.107 1.00 28.65 91 ALA A O 1
ATOM 697 N N . LYS A 1 93 ? 1.518 45.941 66.355 1.00 31.11 92 LYS A N 1
ATOM 698 C CA . LYS A 1 93 ? 0.720 47.172 66.533 1.00 32.03 92 LYS A CA 1
ATOM 699 C C . LYS A 1 93 ? 1.356 48.356 65.857 1.00 30.06 92 LYS A C 1
ATOM 700 O O . LYS A 1 93 ? 2.606 48.381 65.656 1.00 30.63 92 LYS A O 1
ATOM 706 N N . ALA A 1 94 ? 0.560 49.372 65.583 1.00 30.05 93 ALA A N 1
ATOM 707 C CA . ALA A 1 94 ? 1.007 50.692 65.072 1.00 33.64 93 ALA A CA 1
ATOM 708 C C . ALA A 1 94 ? 1.752 50.427 63.763 1.00 36.60 93 ALA A C 1
ATOM 709 O O . ALA A 1 94 ? 2.921 50.844 63.629 1.00 32.57 93 ALA A O 1
ATOM 711 N N . GLU A 1 95 ? 1.110 49.688 62.841 1.00 34.29 94 GLU A N 1
ATOM 712 C CA . GLU A 1 95 ? 1.622 49.498 61.451 1.00 33.79 94 GLU A CA 1
ATOM 713 C C . GLU A 1 95 ? 2.977 48.779 61.502 1.00 31.68 94 GLU A C 1
ATOM 714 O O . GLU A 1 95 ? 3.949 49.238 60.911 1.00 31.89 94 GLU A O 1
ATOM 720 N N . LEU A 1 96 ? 3.032 47.714 62.272 1.00 29.34 95 LEU A N 1
ATOM 721 C CA . LEU A 1 96 ? 4.136 46.743 62.386 1.00 31.36 95 LEU A CA 1
ATOM 722 C C . LEU A 1 96 ? 5.377 47.384 63.006 1.00 34.16 95 LEU A C 1
ATOM 723 O O . LEU A 1 96 ? 6.489 46.898 62.727 1.00 33.69 95 LEU A O 1
ATOM 728 N N . SER A 1 97 ? 5.182 48.313 63.945 1.00 32.89 96 SER A N 1
ATOM 729 C CA . SER A 1 97 ? 6.250 49.138 64.537 1.00 36.67 96 SER A CA 1
ATOM 730 C C . SER A 1 97 ? 7.220 48.229 65.299 1.00 35.38 96 SER A C 1
ATOM 731 O O . SER A 1 97 ? 8.408 48.495 65.232 1.00 41.81 96 SER A O 1
ATOM 734 N N . GLY A 1 98 ? 6.771 47.145 65.935 1.00 31.27 97 GLY A N 1
ATOM 735 C CA . GLY A 1 98 ? 7.670 46.268 66.702 1.00 33.36 97 GLY A CA 1
ATOM 736 C C . GLY A 1 98 ? 8.349 45.224 65.854 1.00 34.79 97 GLY A C 1
ATOM 737 O O . GLY A 1 98 ? 9.093 44.445 66.410 1.00 37.75 97 GLY A O 1
ATOM 738 N N . MET A 1 99 ? 8.065 45.186 64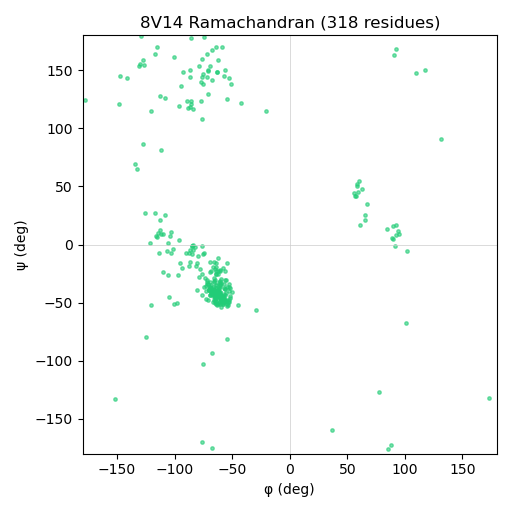.556 1.00 33.06 98 MET A N 1
ATOM 739 C CA . MET A 1 99 ? 8.596 44.172 63.625 1.00 34.05 98 MET A CA 1
ATOM 740 C C . MET A 1 99 ? 9.496 44.839 62.591 1.00 36.42 98 MET A C 1
ATOM 741 O O . MET A 1 99 ? 9.943 44.141 61.646 1.00 34.82 98 MET A O 1
ATOM 746 N N . GLY A 1 100 ? 9.766 46.142 62.751 1.00 37.13 99 GLY A N 1
ATOM 747 C CA . GLY A 1 100 ? 10.655 46.874 61.834 1.00 36.38 99 GLY A CA 1
ATOM 748 C C . GLY A 1 100 ? 9.905 47.570 60.725 1.00 34.91 99 GLY A C 1
ATOM 749 O O . GLY A 1 100 ? 10.544 48.067 59.798 1.00 33.07 99 GLY A O 1
ATOM 750 N N . GLY A 1 101 ? 8.582 47.664 60.796 1.00 32.03 100 GLY A N 1
ATOM 751 C CA . GLY A 1 101 ? 7.850 48.448 59.783 1.00 34.40 100 GLY A CA 1
ATOM 752 C C . GLY A 1 101 ? 7.414 47.618 58.582 1.00 34.18 100 GLY A C 1
ATOM 753 O O . GLY A 1 101 ? 7.839 46.456 58.418 1.00 33.25 100 GLY A O 1
ATOM 754 N N . VAL A 1 102 ? 6.478 48.135 57.811 1.00 34.83 101 VAL A N 1
ATOM 755 C CA . VAL A 1 102 ? 5.883 47.383 56.687 1.00 35.47 101 VAL A CA 1
ATOM 756 C C . VAL A 1 102 ? 6.971 47.035 55.652 1.00 37.39 101 VAL A C 1
ATOM 757 O O . VAL A 1 102 ? 6.946 45.906 55.183 1.00 35.57 101 VAL A O 1
ATOM 761 N N . ASP A 1 103 ? 7.958 47.900 55.368 1.00 37.57 102 ASP A N 1
ATOM 762 C CA . ASP A 1 103 ? 9.025 47.559 54.375 1.00 39.38 102 ASP A CA 1
ATOM 763 C C . ASP A 1 103 ? 9.801 46.310 54.839 1.00 38.40 102 ASP A C 1
ATOM 764 O O . ASP A 1 103 ? 9.962 45.380 54.018 1.00 37.36 102 ASP A O 1
ATOM 769 N N . LYS A 1 104 ? 10.294 46.280 56.071 1.00 35.20 103 LYS A N 1
ATOM 770 C CA . LYS A 1 104 ? 11.086 45.148 56.614 1.00 38.96 103 LYS A CA 1
ATOM 771 C C . LYS A 1 104 ? 10.220 43.910 56.682 1.00 36.69 103 LYS A C 1
ATOM 772 O O . LYS A 1 104 ? 10.720 42.824 56.272 1.00 37.21 103 LYS A O 1
ATOM 778 N N . VAL A 1 105 ? 8.930 44.037 57.021 1.00 33.76 104 VAL A N 1
ATOM 779 C CA . VAL A 1 105 ? 8.038 42.857 57.067 1.00 32.91 104 VAL A CA 1
ATOM 780 C C . VAL A 1 105 ? 7.776 42.326 55.632 1.00 35.85 104 VAL A C 1
ATOM 781 O O . VAL A 1 105 ? 7.749 41.072 55.464 1.00 33.49 104 VAL A O 1
ATOM 785 N N . ALA A 1 106 ? 7.526 43.203 54.659 1.00 34.75 105 ALA A N 1
ATOM 786 C CA . ALA A 1 106 ? 7.310 42.798 53.253 1.00 36.81 105 ALA A CA 1
ATOM 787 C C . ALA A 1 106 ? 8.537 42.000 52.745 1.00 35.35 105 ALA A C 1
ATOM 788 O O . ALA A 1 106 ? 8.350 40.911 52.173 1.00 40.27 105 ALA A O 1
ATOM 790 N N . VAL A 1 107 ? 9.757 42.458 53.016 1.00 36.85 106 VAL A N 1
ATOM 791 C CA . VAL A 1 107 ? 10.990 41.767 52.549 1.00 38.76 106 VAL A CA 1
ATOM 792 C C . VAL A 1 107 ? 11.062 40.404 53.246 1.00 40.31 106 VAL A C 1
ATOM 793 O O . VAL A 1 107 ? 11.349 39.362 52.563 1.00 41.14 106 VAL A O 1
ATOM 797 N N . ALA A 1 108 ? 10.811 40.364 54.567 1.00 36.60 107 ALA A N 1
ATOM 798 C CA . ALA A 1 108 ? 10.923 39.119 55.366 1.00 36.88 107 ALA A CA 1
ATOM 799 C C . ALA A 1 108 ? 9.916 38.086 54.843 1.00 35.01 107 ALA A C 1
ATOM 800 O O . ALA A 1 108 ? 10.330 36.929 54.702 1.00 38.04 107 ALA A O 1
ATOM 802 N N . LEU A 1 109 ? 8.675 38.458 54.558 1.00 34.16 108 LEU A N 1
ATOM 803 C CA . LEU A 1 109 ? 7.667 37.494 54.068 1.00 35.00 108 LEU A CA 1
ATOM 804 C C . LEU A 1 109 ? 7.998 37.021 52.632 1.00 38.62 108 LEU A C 1
ATOM 805 O O . LEU A 1 109 ? 7.456 36.000 52.230 1.00 44.20 108 LEU A O 1
ATOM 810 N N . SER A 1 110 ? 8.751 37.803 51.861 1.00 40.06 109 SER A N 1
ATOM 811 C CA . SER A 1 110 ? 9.132 37.515 50.450 1.00 41.30 109 SER A CA 1
ATOM 812 C C . SER A 1 110 ? 10.314 36.546 50.423 1.00 43.68 109 SER A C 1
ATOM 813 O O . SER A 1 110 ? 10.299 35.611 49.623 1.00 47.81 109 SER A O 1
ATOM 816 N N . GLN A 1 111 ? 11.267 36.705 51.333 1.00 42.74 110 GLN A N 1
ATOM 817 C CA . GLN A 1 111 ? 12.607 36.085 51.274 1.00 44.35 110 GLN A CA 1
ATOM 818 C C . GLN A 1 111 ? 12.789 34.928 52.249 1.00 45.80 110 GLN A C 1
ATOM 819 O O . GLN A 1 111 ? 13.707 34.142 52.018 1.00 45.77 110 GLN A O 1
ATOM 825 N N . THR A 1 112 ? 12.062 34.874 53.362 1.00 41.96 111 THR A N 1
ATOM 826 C CA . THR A 1 112 ? 12.395 33.938 54.465 1.00 43.34 111 THR A CA 1
ATOM 827 C C . THR A 1 112 ? 11.725 32.617 54.140 1.00 44.83 111 THR A C 1
ATOM 828 O O . THR A 1 112 ? 10.515 32.584 53.904 1.00 44.35 111 THR A O 1
ATOM 832 N N . PRO A 1 113 ? 12.473 31.508 54.007 1.00 46.62 112 PRO A N 1
ATOM 833 C CA . PRO A 1 113 ? 11.876 30.286 53.471 1.00 49.33 112 PRO A CA 1
ATOM 834 C C . PRO A 1 113 ? 10.736 29.794 54.378 1.00 49.24 112 PRO A C 1
ATOM 835 O O . PRO A 1 113 ? 9.726 29.443 53.851 1.00 47.99 112 PRO A O 1
ATOM 839 N N . THR A 1 114 ? 10.914 29.794 55.706 1.00 47.15 113 THR A N 1
ATOM 840 C CA . THR A 1 114 ? 9.928 29.174 56.632 1.00 48.45 113 THR A CA 1
ATOM 841 C C . THR A 1 114 ? 9.472 30.132 57.735 1.00 49.23 113 THR A C 1
ATOM 842 O O . THR A 1 114 ? 10.232 31.084 58.072 1.00 48.25 113 THR A O 1
ATOM 846 N N . ALA A 1 115 ? 8.266 29.876 58.243 1.00 46.63 114 ALA A N 1
ATOM 847 C CA . ALA A 1 115 ? 7.649 30.558 59.390 1.00 48.12 114 ALA A CA 1
ATOM 848 C C . ALA A 1 115 ? 8.620 30.577 60.575 1.00 49.51 114 ALA A C 1
ATOM 849 O O . ALA A 1 115 ? 8.608 31.557 61.312 1.00 49.74 114 ALA A O 1
ATOM 851 N N . ASP A 1 116 ? 9.330 29.482 60.807 1.00 53.90 115 ASP A N 1
ATOM 852 C CA . ASP A 1 116 ? 10.308 29.333 61.909 1.00 58.52 115 ASP A CA 1
ATOM 853 C C . ASP A 1 116 ? 11.407 30.379 61.752 1.00 55.57 115 ASP A C 1
ATOM 854 O O . ASP A 1 116 ? 11.733 31.022 62.736 1.00 52.42 115 ASP A O 1
ATOM 859 N N . LEU A 1 117 ? 11.940 30.552 60.552 1.00 54.78 116 LEU A N 1
ATOM 860 C CA . LEU A 1 117 ? 13.053 31.504 60.334 1.00 54.09 116 LEU A CA 1
ATOM 861 C C . LEU A 1 117 ? 12.472 32.922 60.390 1.00 51.20 116 LEU A C 1
ATOM 862 O O . LEU A 1 117 ? 13.120 33.800 60.948 1.00 48.97 116 LEU A O 1
ATOM 867 N N . PHE A 1 118 ? 11.260 33.124 59.881 1.00 47.42 117 PHE A N 1
ATOM 868 C CA . PHE A 1 118 ? 10.540 34.410 59.969 1.00 46.32 117 PHE A CA 1
ATOM 869 C C . PHE A 1 118 ? 10.363 34.800 61.452 1.00 46.95 117 PHE A C 1
ATOM 870 O O . PHE A 1 118 ? 10.664 35.964 61.750 1.00 43.79 117 PHE A O 1
ATOM 878 N N . ALA A 1 119 ? 9.887 33.877 62.304 1.00 47.11 118 ALA A N 1
ATOM 879 C CA . ALA A 1 119 ? 9.585 34.095 63.741 1.00 47.35 118 ALA A CA 1
ATOM 880 C C . ALA A 1 119 ? 10.871 34.520 64.438 1.00 52.15 118 ALA A C 1
ATOM 881 O O . ALA A 1 119 ? 10.854 35.484 65.219 1.00 51.88 118 ALA A O 1
ATOM 883 N N . SER A 1 120 ? 11.975 33.872 64.109 1.00 54.77 119 SER A N 1
ATOM 884 C CA . SER A 1 120 ? 13.291 34.151 64.723 1.00 59.20 119 SER A CA 1
ATOM 885 C C . SER A 1 120 ? 13.824 35.512 64.295 1.00 57.90 119 SER A C 1
ATOM 886 O O . SER A 1 120 ? 14.311 36.237 65.187 1.00 62.34 119 SER A O 1
ATOM 889 N N . GLU A 1 121 ? 13.715 35.860 63.017 1.00 55.35 120 GLU A N 1
ATOM 890 C CA . GLU A 1 121 ? 14.107 37.211 62.535 1.00 60.68 120 GLU A CA 1
ATOM 891 C C . GLU A 1 121 ? 13.275 38.266 63.265 1.00 57.26 120 GLU A C 1
ATOM 892 O O . GLU A 1 121 ? 13.842 39.238 63.664 1.00 55.37 120 GLU A O 1
ATOM 898 N N . MET A 1 122 ? 11.974 38.044 63.412 1.00 51.34 121 MET A N 1
ATOM 899 C CA . MET A 1 122 ? 11.046 39.043 63.981 1.00 50.49 121 MET A CA 1
ATOM 900 C C . MET A 1 122 ? 11.031 38.984 65.516 1.00 50.49 121 MET A C 1
ATOM 901 O O . MET A 1 122 ? 10.235 39.752 66.113 1.00 51.77 121 MET A O 1
ATOM 906 N N . LYS A 1 123 ? 11.792 38.076 66.126 1.00 53.21 122 LYS A N 1
ATOM 907 C CA . LYS A 1 123 ? 11.859 37.875 67.604 1.00 59.78 122 LYS A CA 1
ATOM 908 C C . LYS A 1 123 ? 10.465 37.579 68.168 1.00 58.39 122 LYS A C 1
ATOM 909 O O . LYS A 1 123 ? 10.115 38.128 69.226 1.00 54.76 122 LYS A O 1
ATOM 915 N N . LEU A 1 124 ? 9.676 36.769 67.488 1.00 52.74 123 LEU A N 1
ATOM 916 C CA . LEU A 1 124 ? 8.405 36.294 68.073 1.00 54.08 123 LEU A CA 1
ATOM 917 C C . LEU A 1 124 ? 8.741 35.183 69.088 1.00 56.29 123 LEU A C 1
ATOM 918 O O . LEU A 1 124 ? 9.658 34.391 68.819 1.00 57.71 123 LEU A O 1
ATOM 923 N N . ASP A 1 125 ? 8.077 35.143 70.240 1.00 59.71 124 ASP A N 1
ATOM 924 C CA . ASP A 1 125 ? 8.326 34.065 71.244 1.00 64.96 124 ASP A CA 1
ATOM 925 C C . ASP A 1 125 ? 7.671 32.765 70.733 1.00 65.71 124 ASP A C 1
ATOM 926 O O . ASP A 1 125 ? 7.047 32.781 69.647 1.00 62.23 124 ASP A O 1
ATOM 931 N N . ASP A 1 126 ? 7.809 31.677 71.488 1.00 67.79 125 ASP A N 1
ATOM 932 C CA . ASP A 1 126 ? 7.210 30.351 71.181 1.00 69.47 125 ASP A CA 1
ATOM 933 C C . ASP A 1 126 ? 5.697 30.490 70.996 1.00 63.71 125 ASP A C 1
ATOM 934 O O . ASP A 1 126 ? 5.199 29.992 70.009 1.00 62.61 125 ASP A O 1
ATOM 939 N N . GLY A 1 127 ? 5.003 31.164 71.908 1.00 60.62 126 GLY A N 1
ATOM 940 C CA . GLY A 1 127 ? 3.529 31.301 71.892 1.00 60.28 126 GLY A CA 1
ATOM 941 C C . GLY A 1 127 ? 3.059 32.140 70.713 1.00 58.34 126 GLY A C 1
ATOM 942 O O . GLY A 1 127 ? 2.025 31.819 70.119 1.00 58.21 126 GLY A O 1
ATOM 943 N N . GLU A 1 128 ? 3.781 33.205 70.378 1.00 53.66 127 GLU A N 1
ATOM 944 C CA . GLU A 1 128 ? 3.437 34.072 69.232 1.00 50.99 127 GLU A CA 1
ATOM 945 C C . GLU A 1 128 ? 3.634 33.284 67.920 1.00 47.98 127 GLU A C 1
ATOM 946 O O . GLU A 1 128 ? 2.817 33.437 67.016 1.00 47.66 127 GLU A O 1
ATOM 952 N N . THR A 1 129 ? 4.697 32.510 67.795 1.00 49.60 128 THR A N 1
ATOM 953 C CA . THR A 1 129 ? 4.978 31.690 66.592 1.00 53.60 128 THR A CA 1
ATOM 954 C C . THR A 1 129 ? 3.840 30.674 66.409 1.00 54.53 128 THR A C 1
ATOM 955 O O . THR A 1 129 ? 3.308 30.574 65.303 1.00 51.40 128 THR A O 1
ATOM 959 N N . GLN A 1 130 ? 3.509 29.950 67.476 1.00 57.61 129 GLN A N 1
ATOM 960 C CA . GLN A 1 130 ? 2.451 28.899 67.470 1.00 61.30 129 GLN A CA 1
ATOM 961 C C . GLN A 1 130 ? 1.125 29.571 67.107 1.00 56.91 129 GLN A C 1
ATOM 962 O O . GLN A 1 130 ? 0.439 29.079 66.243 1.00 53.92 129 GLN A O 1
ATOM 968 N N . HIS A 1 131 ? 0.808 30.723 67.675 1.00 54.78 130 HIS A N 1
ATOM 969 C CA . HIS A 1 131 ? -0.485 31.408 67.391 1.00 55.06 130 HIS A CA 1
ATOM 970 C C . HIS A 1 131 ? -0.505 31.880 65.922 1.00 51.74 130 HIS A C 1
ATOM 971 O O . HIS A 1 131 ? -1.576 31.860 65.316 1.00 50.37 130 HIS A O 1
ATOM 978 N N . MET A 1 132 ? 0.628 32.357 65.395 1.00 49.45 131 MET A N 1
ATOM 979 C CA . MET A 1 132 ? 0.770 32.789 63.977 1.00 45.12 131 MET A CA 1
ATOM 980 C C . MET A 1 132 ? 0.409 31.589 63.071 1.00 46.51 131 MET A C 1
ATOM 981 O O . MET A 1 132 ? -0.469 31.737 62.231 1.00 47.86 131 MET A O 1
ATOM 986 N N . LEU A 1 133 ? 0.981 30.419 63.324 1.00 48.96 132 LEU A N 1
ATOM 987 C CA . LEU A 1 133 ? 0.727 29.175 62.532 1.00 52.60 132 LEU A CA 1
ATOM 988 C C . LEU A 1 133 ? -0.748 28.757 62.649 1.00 53.32 132 LEU A C 1
ATOM 989 O O . LEU A 1 133 ? -1.333 28.421 61.609 1.00 54.73 132 LEU A O 1
ATOM 994 N N . GLU A 1 134 ? -1.349 28.869 63.834 1.00 55.01 133 GLU A N 1
ATOM 995 C CA . GLU A 1 134 ? -2.764 28.478 64.096 1.00 58.21 133 GLU A CA 1
ATOM 996 C C . GLU A 1 134 ? -3.702 29.430 63.351 1.00 54.97 133 GLU A C 1
ATOM 997 O O . GLU A 1 134 ? -4.609 28.945 62.679 1.00 54.91 133 GLU A O 1
ATOM 1003 N N . VAL A 1 135 ? -3.427 30.728 63.362 1.00 52.24 134 VAL A N 1
ATOM 1004 C CA . VAL A 1 135 ? -4.252 31.719 62.628 1.00 51.18 134 VAL A CA 1
ATOM 1005 C C . VAL A 1 135 ? -4.140 31.463 61.123 1.00 51.27 134 VAL A C 1
ATOM 1006 O O . VAL A 1 135 ? -5.180 31.407 60.462 1.00 53.32 134 VAL A O 1
ATOM 1010 N N . MET A 1 136 ? -2.932 31.268 60.602 1.00 49.39 135 MET A N 1
ATOM 1011 C CA . MET A 1 136 ? -2.717 31.022 59.154 1.00 50.39 135 MET A CA 1
ATOM 1012 C C . MET A 1 136 ? -3.396 29.715 58.712 1.00 53.73 135 MET A C 1
ATOM 1013 O O . MET A 1 136 ? -4.023 29.756 57.640 1.00 53.53 135 MET A O 1
ATOM 1018 N N . GLU A 1 137 ? -3.356 28.641 59.522 1.00 57.13 136 GLU A N 1
ATOM 1019 C CA . GLU A 1 137 ? -4.084 27.360 59.252 1.00 64.14 136 GLU A CA 1
ATOM 1020 C C . GLU A 1 137 ? -5.584 27.637 59.262 1.00 62.55 136 GLU A C 1
ATOM 1021 O O . GLU A 1 137 ? -6.254 27.153 58.372 1.00 62.96 136 GLU A O 1
ATOM 1027 N N . GLY A 1 138 ? -6.049 28.453 60.204 1.00 61.22 137 GLY A N 1
ATOM 1028 C CA . GLY A 1 138 ? -7.463 28.840 60.357 1.00 63.14 137 GLY A CA 1
ATOM 1029 C C . GLY A 1 138 ? -7.936 29.650 59.167 1.00 63.02 137 GLY A C 1
ATOM 1030 O O . GLY A 1 138 ? -9.074 29.443 58.738 1.00 67.86 137 GLY A O 1
ATOM 1031 N N . ILE A 1 139 ? -7.098 30.539 58.639 1.00 58.95 138 ILE A N 1
ATOM 1032 C CA . ILE A 1 139 ? -7.457 31.337 57.432 1.00 60.24 138 ILE A CA 1
ATOM 1033 C C . ILE A 1 139 ? -7.670 30.358 56.258 1.00 62.79 138 ILE A C 1
ATOM 1034 O O . ILE A 1 139 ? -8.695 30.477 55.586 1.00 64.14 138 ILE A O 1
ATOM 1039 N N . LEU A 1 140 ? -6.806 29.361 56.089 1.00 63.96 139 LEU A N 1
ATOM 1040 C CA . LEU A 1 140 ? -6.946 28.351 54.996 1.00 70.20 139 LEU A CA 1
ATOM 1041 C C . LEU A 1 140 ? -8.215 27.521 55.182 1.00 74.12 139 LEU A C 1
ATOM 1042 O O . LEU A 1 140 ? -8.796 27.195 54.166 1.00 79.94 139 LEU A O 1
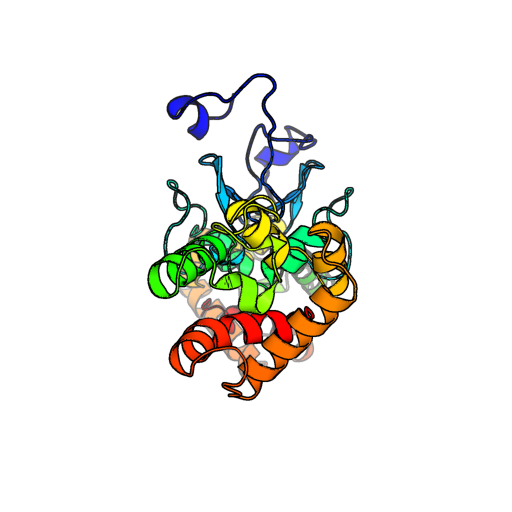ATOM 1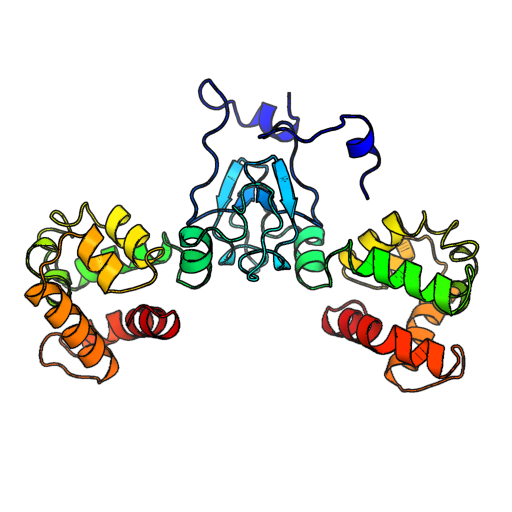047 N N . ASN A 1 141 ? -8.619 27.228 56.427 1.00 80.04 140 ASN A N 1
ATOM 1048 C CA . ASN A 1 141 ? -9.783 26.371 56.809 1.00 85.37 140 ASN A CA 1
ATOM 1049 C C . ASN A 1 141 ? -11.121 27.017 56.462 1.00 86.62 140 ASN A C 1
ATOM 1050 O O . ASN A 1 141 ? -12.087 26.288 56.355 1.00 90.49 140 ASN A O 1
ATOM 1055 N N . GLY A 1 142 ? -11.194 28.346 56.518 1.00 82.02 141 GLY A N 1
ATOM 1056 C CA . GLY A 1 142 ? -12.454 29.109 56.554 1.00 84.27 141 GLY A CA 1
ATOM 1057 C C . GLY A 1 142 ? -12.882 29.449 57.976 1.00 85.43 141 GLY A C 1
ATOM 1058 O O . GLY A 1 142 ? -13.995 29.986 58.128 1.00 85.85 141 GLY A O 1
ATOM 1059 N N . SER A 1 143 ? -12.022 29.202 58.975 1.00 83.52 142 SER A N 1
ATOM 1060 C CA . SER A 1 143 ? -12.288 29.490 60.410 1.00 82.16 142 SER A CA 1
ATOM 1061 C C . SER A 1 143 ? -12.261 31.003 60.667 1.00 80.55 142 SER A C 1
ATOM 1062 O O . SER A 1 143 ? -11.450 31.703 60.044 1.00 81.60 142 SER A O 1
ATOM 1065 N N . THR A 1 144 ? -13.133 31.474 61.564 1.00 82.11 143 THR A N 1
ATOM 1066 C CA . THR A 1 144 ? -13.331 32.905 61.941 1.00 80.61 143 THR A CA 1
ATOM 1067 C C . THR A 1 144 ? -13.186 33.060 63.469 1.00 80.34 143 THR A C 1
ATOM 1068 O O . THR A 1 144 ? -13.746 34.037 64.037 1.00 77.17 143 THR A O 1
ATOM 1072 N N . ASP A 1 145 ? -12.408 32.179 64.109 1.00 80.00 144 ASP A N 1
ATOM 1073 C CA . ASP A 1 145 ? -12.151 32.230 65.571 1.00 81.22 144 ASP A CA 1
ATOM 1074 C C . ASP A 1 145 ? -11.369 33.510 65.896 1.00 78.65 144 ASP A C 1
ATOM 1075 O O . ASP A 1 145 ? -11.578 34.043 66.986 1.00 83.48 144 ASP A O 1
ATOM 1080 N N . GLU A 1 146 ? -10.533 34.004 64.974 1.00 75.09 145 GLU A N 1
ATOM 1081 C CA . GLU A 1 146 ? -9.516 35.054 65.251 1.00 70.64 145 GLU A CA 1
ATOM 1082 C C . GLU A 1 146 ? -9.764 36.286 64.363 1.00 66.13 145 GLU A C 1
ATOM 1083 O O . GLU A 1 146 ? -9.857 37.401 64.886 1.00 68.87 145 GLU A O 1
ATOM 1089 N N . LEU A 1 147 ? -9.880 36.078 63.061 1.00 60.41 146 LEU A N 1
ATOM 1090 C CA . LEU A 1 147 ? -10.229 37.128 62.085 1.00 55.87 146 LEU A CA 1
ATOM 1091 C C . LEU A 1 147 ? -11.740 37.122 61.878 1.00 57.42 146 LEU A C 1
ATOM 1092 O O . LEU A 1 147 ? -12.358 36.045 61.960 1.00 59.57 146 LEU A O 1
ATOM 1097 N N . THR A 1 148 ? -12.331 38.269 61.593 1.00 54.40 147 THR A N 1
ATOM 1098 C CA . THR A 1 148 ? -13.699 38.298 61.016 1.00 57.53 147 THR A CA 1
ATOM 1099 C C . THR A 1 148 ? -13.663 37.643 59.625 1.00 55.58 147 THR A C 1
ATOM 1100 O O . THR A 1 148 ? -12.590 37.488 59.050 1.00 52.44 147 THR A O 1
ATOM 1104 N N . SER A 1 149 ? -14.839 37.408 59.074 1.00 59.36 148 SER A N 1
ATOM 1105 C CA . SER A 1 149 ? -15.123 36.822 57.739 1.00 60.85 148 SER A CA 1
ATOM 1106 C C . SER A 1 149 ? -14.472 37.666 56.630 1.00 58.95 148 SER A C 1
ATOM 1107 O O . SER A 1 149 ? -13.681 37.112 55.825 1.00 57.34 148 SER A O 1
ATOM 1110 N N . ASN A 1 150 ? -14.684 38.989 56.610 1.00 56.79 149 ASN A N 1
ATOM 1111 C CA . ASN A 1 150 ? -14.036 39.874 55.591 1.00 54.66 149 ASN A CA 1
ATOM 1112 C C . ASN A 1 150 ? -12.518 39.876 55.782 1.00 51.56 149 ASN A C 1
ATOM 1113 O O . ASN A 1 150 ? -11.787 39.945 54.740 1.00 50.44 149 ASN A O 1
ATOM 1118 N N . GLU A 1 151 ? -12.031 39.873 57.033 1.00 49.20 150 GLU A N 1
ATOM 1119 C CA . GLU A 1 151 ? -10.558 39.931 57.289 1.00 47.38 150 GLU A CA 1
ATOM 1120 C C . GLU A 1 151 ? -9.908 38.674 56.714 1.00 45.39 150 GLU A C 1
ATOM 1121 O O . GLU A 1 151 ? -8.897 38.782 56.062 1.00 43.45 150 GLU A O 1
ATOM 1127 N N . ALA A 1 152 ? -10.422 37.507 57.067 1.00 51.41 151 ALA A N 1
ATOM 1128 C CA . ALA A 1 152 ? -9.943 36.197 56.573 1.00 50.57 151 ALA A CA 1
ATOM 1129 C C . ALA A 1 152 ? -9.982 36.159 55.042 1.00 52.76 151 ALA A C 1
ATOM 1130 O O . ALA A 1 152 ? -8.974 35.756 54.460 1.00 55.42 151 ALA A O 1
ATOM 1132 N N . ALA A 1 153 ? -11.091 36.548 54.386 1.00 55.85 152 ALA A N 1
ATOM 1133 C CA . ALA A 1 153 ? -11.190 36.537 52.898 1.00 55.30 152 ALA A CA 1
ATOM 1134 C C . ALA A 1 153 ? -10.142 37.469 52.258 1.00 54.69 152 ALA A C 1
ATOM 1135 O O . ALA A 1 153 ? -9.594 37.083 51.229 1.00 51.41 152 ALA A O 1
ATOM 1137 N N . ASP A 1 154 ? -9.753 38.590 52.885 1.00 48.45 153 ASP A N 1
ATOM 1138 C CA . ASP A 1 154 ? -8.781 39.522 52.276 1.00 48.71 153 ASP A CA 1
ATOM 1139 C C . ASP A 1 154 ? -7.390 38.905 52.416 1.00 44.46 153 ASP A C 1
ATOM 1140 O O . ASP A 1 154 ? -6.503 39.214 51.619 1.00 48.21 153 ASP A O 1
ATOM 1145 N N . PHE A 1 155 ? -7.181 38.054 53.403 1.00 44.75 154 PHE A N 1
ATOM 1146 C CA . PHE A 1 155 ? -5.839 37.491 53.697 1.00 44.58 154 PHE A CA 1
ATOM 1147 C C . PHE A 1 155 ? -5.619 36.132 52.997 1.00 47.68 154 PHE A C 1
ATOM 1148 O O . PHE A 1 155 ? -4.465 35.699 52.905 1.00 48.32 154 PHE A O 1
ATOM 1156 N N . ARG A 1 156 ? -6.681 35.451 52.593 1.00 50.51 155 ARG A N 1
ATOM 1157 C CA . ARG A 1 156 ? -6.670 33.984 52.230 1.00 56.98 155 ARG A CA 1
ATOM 1158 C C . ARG A 1 156 ? -5.681 33.678 51.100 1.00 55.19 155 ARG A C 1
ATOM 1159 O O . ARG A 1 156 ? -4.848 32.757 51.267 1.00 57.02 155 ARG A O 1
ATOM 1167 N N . PHE A 1 157 ? -5.745 34.416 49.996 1.00 54.16 156 PHE A N 1
ATOM 1168 C CA . PHE A 1 157 ? -4.903 34.165 48.802 1.00 55.56 156 PHE A CA 1
ATOM 1169 C C . PHE A 1 157 ? -3.427 34.308 49.188 1.00 52.68 156 PHE A C 1
ATOM 1170 O O . PHE A 1 157 ? -2.576 33.527 48.737 1.00 45.35 156 PHE A O 1
ATOM 1178 N N . PHE A 1 158 ? -3.100 35.317 50.011 1.00 44.41 157 PHE A N 1
ATOM 1179 C CA . PHE A 1 158 ? -1.687 35.546 50.399 1.00 42.82 157 PHE A CA 1
ATOM 1180 C C . PHE A 1 158 ? -1.162 34.379 51.246 1.00 40.78 157 PHE A C 1
ATOM 1181 O O . PHE A 1 158 ? -0.006 33.909 51.036 1.00 42.00 157 PHE A O 1
ATOM 1189 N N . VAL A 1 159 ? -1.964 33.917 52.195 1.00 42.41 158 VAL A N 1
ATOM 1190 C CA . VAL A 1 159 ? -1.583 32.778 53.094 1.00 44.68 158 VAL A CA 1
ATOM 1191 C C . VAL A 1 159 ? -1.480 31.467 52.277 1.00 47.53 158 VAL A C 1
ATOM 1192 O O . VAL A 1 159 ? -0.555 30.649 52.538 1.00 46.96 158 VAL A O 1
ATOM 1196 N N . GLN A 1 160 ? -2.357 31.290 51.294 1.00 48.28 159 GLN A N 1
ATOM 1197 C CA . GLN A 1 160 ? -2.292 30.121 50.354 1.00 54.92 159 GLN A CA 1
ATOM 1198 C C . GLN A 1 160 ? -0.942 30.075 49.645 1.00 51.69 159 GLN A C 1
ATOM 1199 O O . GLN A 1 160 ? -0.386 29.010 49.596 1.00 52.00 159 GLN A O 1
ATOM 1205 N N . LYS A 1 161 ? -0.436 31.226 49.189 1.00 50.58 160 LYS A N 1
ATOM 1206 C CA . LYS A 1 161 ? 0.841 31.379 48.453 1.00 53.89 160 LYS A CA 1
ATOM 1207 C C . LYS A 1 161 ? 2.051 31.123 49.372 1.00 52.41 160 LYS A C 1
ATOM 1208 O O . LYS A 1 161 ? 3.062 30.499 48.927 1.00 44.87 160 LYS A O 1
ATOM 1214 N N . LEU A 1 162 ? 1.978 31.594 50.622 1.00 48.03 161 LEU A N 1
ATOM 1215 C CA . LEU A 1 162 ? 2.988 31.235 51.646 1.00 46.35 161 LEU A CA 1
ATOM 1216 C C . LEU A 1 162 ? 3.065 29.710 51.706 1.00 47.64 161 LEU A C 1
ATOM 1217 O O . LEU A 1 162 ? 4.164 29.164 51.621 1.00 47.72 161 LEU A O 1
ATOM 1222 N N . GLN A 1 163 ? 1.922 29.062 51.852 1.00 49.99 162 GLN A N 1
ATOM 1223 C CA . GLN A 1 163 ? 1.876 27.604 52.081 1.00 55.62 162 GLN A CA 1
ATOM 1224 C C . GLN A 1 163 ? 2.348 26.857 50.832 1.00 55.72 162 GLN A C 1
ATOM 1225 O O . GLN A 1 163 ? 3.107 25.934 51.004 1.00 53.94 162 GLN A O 1
ATOM 1231 N N . GLU A 1 164 ? 1.990 27.315 49.633 1.00 55.10 163 GLU A N 1
ATOM 1232 C CA . GLU A 1 164 ? 2.416 26.670 48.361 1.00 58.07 163 GLU A CA 1
ATOM 1233 C C . GLU A 1 164 ? 3.931 26.832 48.210 1.00 56.74 163 GLU A C 1
ATOM 1234 O O . GLU A 1 164 ? 4.513 26.062 47.493 1.00 58.00 163 GLU A O 1
ATOM 1240 N N . THR A 1 165 ? 4.568 27.768 48.904 1.00 51.50 164 THR A N 1
ATOM 1241 C CA . THR A 1 165 ? 6.006 28.091 48.732 1.00 49.75 164 THR A CA 1
ATOM 1242 C C . THR A 1 165 ? 6.790 27.698 49.993 1.00 49.05 164 THR A C 1
ATOM 1243 O O . THR A 1 165 ? 7.871 28.248 50.205 1.00 51.59 164 THR A O 1
ATOM 1247 N N . GLY A 1 166 ? 6.261 26.802 50.815 1.00 49.75 165 GLY A N 1
ATOM 1248 C CA . GLY A 1 166 ? 7.018 26.118 51.888 1.00 53.56 165 GLY A CA 1
ATOM 1249 C C . GLY A 1 166 ? 7.108 26.912 53.188 1.00 53.31 165 GLY A C 1
ATOM 1250 O O . GLY A 1 166 ? 7.966 26.591 54.024 1.00 54.66 165 GLY A O 1
ATOM 1251 N N . PHE A 1 167 ? 6.325 27.967 53.363 1.00 53.01 166 PHE A N 1
ATOM 1252 C CA . PHE A 1 167 ? 6.390 28.804 54.596 1.00 52.31 166 PHE A CA 1
ATOM 1253 C C . PHE A 1 167 ? 5.929 28.018 55.817 1.00 54.88 166 PHE A C 1
ATOM 1254 O O . PHE A 1 167 ? 6.564 28.112 56.869 1.00 52.74 166 PHE A O 1
ATOM 1262 N N . PHE A 1 168 ? 4.831 27.278 55.675 1.00 57.31 167 PHE A N 1
ATOM 1263 C CA . PHE A 1 168 ? 4.286 26.408 56.739 1.00 59.52 167 PHE A CA 1
ATOM 1264 C C . PHE A 1 168 ? 3.523 25.273 56.070 1.00 65.03 167 PHE A C 1
ATOM 1265 O O . PHE A 1 168 ? 3.052 24.422 56.828 1.00 67.42 167 PHE A O 1
ATOM 1274 N N . PHE B 1 2 ? 13.313 49.545 51.431 1.00 76.61 1 PHE B N 1
ATOM 1275 C CA . PHE B 1 2 ? 13.580 48.097 51.676 1.00 73.05 1 PHE B CA 1
ATOM 1276 C C . PHE B 1 2 ? 15.064 47.899 52.029 1.00 75.65 1 PHE B C 1
ATOM 1277 O O . PHE B 1 2 ? 15.339 46.918 52.742 1.00 77.54 1 PHE B O 1
ATOM 1285 N N . SER B 1 3 ? 15.975 48.776 51.566 1.00 75.18 2 SER B N 1
ATOM 1286 C CA . SER B 1 3 ? 17.405 48.829 51.995 1.00 74.73 2 SER B CA 1
ATOM 1287 C C . SER B 1 3 ? 17.762 50.196 52.617 1.00 75.83 2 SER B C 1
ATOM 1288 O O . SER B 1 3 ? 17.762 51.201 51.915 1.00 76.31 2 SER B O 1
ATOM 1291 N N . ILE B 1 4 ? 18.090 50.270 53.895 1.00 73.86 3 ILE B N 1
ATOM 1292 C CA . ILE B 1 4 ? 18.381 51.599 54.483 1.00 78.46 3 ILE B CA 1
ATOM 1293 C C . ILE B 1 4 ? 19.717 52.141 53.938 1.00 81.60 3 ILE B C 1
ATOM 1294 O O . ILE B 1 4 ? 19.779 53.362 53.660 1.00 77.06 3 ILE B O 1
ATOM 1299 N N . ARG B 1 5 ? 20.727 51.261 53.770 1.00 87.57 4 ARG B N 1
ATOM 1300 C CA . ARG B 1 5 ? 22.025 51.590 53.095 1.00 94.90 4 ARG B CA 1
ATOM 1301 C C . ARG B 1 5 ? 21.772 52.373 51.792 1.00 90.50 4 ARG B C 1
ATOM 1302 O O . ARG B 1 5 ? 22.296 53.532 51.659 1.00 95.64 4 ARG B O 1
ATOM 1310 N N . ASP B 1 6 ? 20.907 51.841 50.936 1.00 82.29 5 ASP B N 1
ATOM 1311 C CA . ASP B 1 6 ? 20.719 52.327 49.542 1.00 82.96 5 ASP B CA 1
ATOM 1312 C C . ASP B 1 6 ? 20.055 53.711 49.470 1.00 83.24 5 ASP B C 1
ATOM 1313 O O . ASP B 1 6 ? 20.095 54.295 48.377 1.00 82.51 5 ASP B O 1
ATOM 1318 N N . ILE B 1 7 ? 19.444 54.226 50.543 1.00 79.67 6 ILE B N 1
ATOM 1319 C CA . ILE B 1 7 ? 18.745 55.536 50.456 1.00 82.86 6 ILE B CA 1
ATOM 1320 C C . ILE B 1 7 ? 19.811 56.631 50.283 1.00 89.62 6 ILE B C 1
ATOM 1321 O O . ILE B 1 7 ? 19.564 57.556 49.483 1.00 92.85 6 ILE B O 1
ATOM 1326 N N . ILE B 1 8 ? 20.958 56.499 50.970 1.00 93.42 7 ILE B N 1
ATOM 1327 C CA . ILE B 1 8 ? 21.894 57.611 51.304 1.00 99.80 7 ILE B CA 1
ATOM 1328 C C . ILE B 1 8 ? 23.131 57.661 50.367 1.00 103.56 7 ILE B C 1
ATOM 1329 O O . ILE B 1 8 ? 23.898 58.653 50.493 1.00 109.71 7 ILE B O 1
ATOM 1334 N N . ASN B 1 9 ? 23.291 56.705 49.432 1.00 101.74 8 ASN B N 1
ATOM 1335 C CA . ASN B 1 9 ? 24.139 56.795 48.196 1.00 108.91 8 ASN B CA 1
ATOM 1336 C C . ASN B 1 9 ? 23.366 57.416 47.015 1.00 112.30 8 ASN B C 1
ATOM 1337 O O . ASN B 1 9 ? 24.020 57.762 46.002 1.00 112.37 8 ASN B O 1
ATOM 1342 N N . GLY B 1 10 ?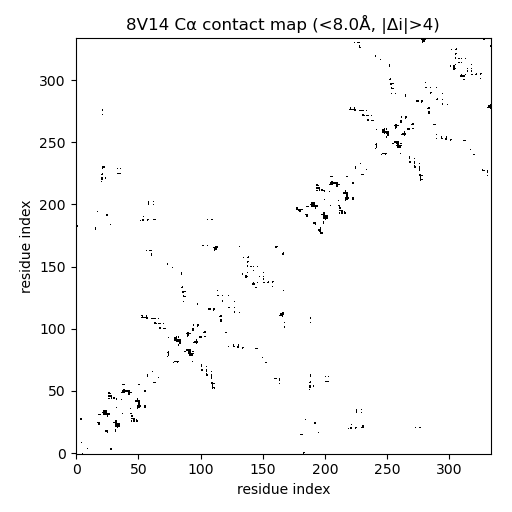 22.026 57.435 47.089 1.00 112.01 9 GLY B N 1
ATOM 1343 C CA . GLY B 1 10 ? 21.123 57.989 46.061 1.00 110.72 9 GLY B CA 1
ATOM 1344 C C . GLY B 1 10 ? 20.951 57.055 44.876 1.00 107.44 9 GLY B C 1
ATOM 1345 O O . GLY B 1 10 ? 20.647 55.868 45.094 1.00 105.85 9 GLY B O 1
ATOM 1346 N N . LYS B 1 11 ? 21.185 57.585 43.668 1.00 107.64 10 LYS B N 1
ATOM 1347 C CA . LYS B 1 11 ? 20.681 57.070 42.366 1.00 102.20 10 LYS B CA 1
ATOM 1348 C C . LYS B 1 11 ? 21.623 55.997 41.842 1.00 101.62 10 LYS B C 1
ATOM 1349 O O . LYS B 1 11 ? 22.814 56.300 41.669 1.00 103.61 10 LYS B O 1
ATOM 1355 N N . ARG B 1 12 ? 21.097 54.806 41.574 1.00 98.31 11 ARG B N 1
ATOM 1356 C CA . ARG B 1 12 ? 21.911 53.684 41.055 1.00 100.42 11 ARG B CA 1
ATOM 1357 C C . ARG B 1 12 ? 22.163 53.972 39.572 1.00 104.92 11 ARG B C 1
ATOM 1358 O O . ARG B 1 12 ? 21.195 53.919 38.792 1.00 108.67 11 ARG B O 1
ATOM 1366 N N . GLY B 1 13 ? 23.402 54.329 39.222 1.00 109.75 12 GLY B N 1
ATOM 1367 C CA . GLY B 1 13 ? 23.783 54.794 37.877 1.00 114.21 12 GLY B CA 1
ATOM 1368 C C . GLY B 1 13 ? 23.666 53.677 36.860 1.00 114.07 12 GLY B C 1
ATOM 1369 O O . GLY B 1 13 ? 23.194 52.585 37.226 1.00 111.89 12 GLY B O 1
ATOM 1370 N N . ALA B 1 14 ? 24.087 53.941 35.624 1.00 121.26 13 ALA B N 1
ATOM 1371 C CA . ALA B 1 14 ? 24.164 52.957 34.520 1.00 124.90 13 ALA B CA 1
ATOM 1372 C C . ALA B 1 14 ? 25.634 52.693 34.182 1.00 131.49 13 ALA B C 1
ATOM 1373 O O . ALA B 1 14 ? 26.137 53.270 33.219 1.00 139.98 13 ALA B O 1
ATOM 1375 N N . ASP B 1 15 ? 26.333 51.822 34.941 1.00 134.63 14 ASP B N 1
ATOM 1376 C CA . ASP B 1 15 ? 25.767 50.924 35.943 1.00 135.51 14 ASP B CA 1
ATOM 1377 C C . ASP B 1 15 ? 26.821 50.634 37.040 1.00 137.38 14 ASP B C 1
ATOM 1378 O O . ASP B 1 15 ? 27.424 51.620 37.535 1.00 132.98 14 ASP B O 1
ATOM 1383 N N . ALA B 1 16 ? 26.993 49.349 37.416 1.00 136.87 15 ALA B N 1
ATOM 1384 C CA . ALA B 1 16 ? 27.889 48.768 38.458 1.00 136.32 15 ALA B CA 1
ATOM 1385 C C . ALA B 1 16 ? 28.024 49.663 39.706 1.00 140.47 15 ALA B C 1
ATOM 1386 O O . ALA B 1 16 ? 27.136 50.510 39.942 1.00 137.91 15 ALA B O 1
ATOM 1388 N N . ALA B 1 17 ? 29.099 49.445 40.479 1.00 144.89 16 ALA B N 1
ATOM 1389 C CA . ALA B 1 17 ? 29.403 50.005 41.824 1.00 144.22 16 ALA B CA 1
ATOM 1390 C C . ALA B 1 17 ? 29.076 48.936 42.879 1.00 139.83 16 ALA B C 1
ATOM 1391 O O . ALA B 1 17 ? 30.030 48.411 43.494 1.00 143.01 16 ALA B O 1
ATOM 1393 N N . THR B 1 18 ? 27.791 48.593 43.048 1.00 129.10 17 THR B N 1
ATOM 1394 C CA . THR B 1 18 ? 27.301 47.502 43.941 1.00 120.71 17 THR B CA 1
ATOM 1395 C C . THR B 1 18 ? 26.356 46.594 43.143 1.00 116.34 17 THR B C 1
ATOM 1396 O O . THR B 1 18 ? 26.152 46.817 41.944 1.00 117.02 17 THR B O 1
ATOM 1400 N N . PRO B 1 19 ? 25.785 45.519 43.754 1.00 106.95 18 PRO B N 1
ATOM 1401 C CA . PRO B 1 19 ? 24.778 44.680 43.093 1.00 95.10 18 PRO B CA 1
ATOM 1402 C C . PRO B 1 19 ? 23.319 44.980 43.505 1.00 83.82 18 PRO B C 1
ATOM 1403 O O . PRO B 1 19 ? 23.119 45.619 44.509 1.00 79.02 18 PRO B O 1
ATOM 1407 N N . CYS B 1 20 ? 22.344 44.544 42.689 1.00 73.35 19 CYS B N 1
ATOM 1408 C CA . CYS B 1 20 ? 20.876 44.607 42.963 1.00 66.59 19 CYS B CA 1
ATOM 1409 C C . CYS B 1 20 ? 20.563 43.757 44.188 1.00 61.96 19 CYS B C 1
ATOM 1410 O O . CYS B 1 20 ? 21.203 42.738 44.408 1.00 62.06 19 CYS B O 1
ATOM 1413 N N . PRO B 1 21 ? 19.557 44.077 45.021 1.00 57.82 20 PRO B N 1
ATOM 1414 C CA . PRO B 1 21 ? 19.274 43.245 46.184 1.00 55.80 20 PRO B CA 1
ATOM 1415 C C . PRO B 1 21 ? 18.650 41.914 45.771 1.00 49.20 20 PRO B C 1
ATOM 1416 O O . PRO B 1 21 ? 18.158 41.821 44.683 1.00 48.59 20 PRO B O 1
ATOM 1420 N N . THR B 1 22 ? 18.649 40.938 46.670 1.00 47.78 21 THR B N 1
ATOM 1421 C CA . THR B 1 22 ? 18.116 39.577 46.407 1.00 47.41 21 THR B CA 1
ATOM 1422 C C . THR B 1 22 ? 16.643 39.605 45.972 1.00 46.30 21 THR B C 1
ATOM 1423 O O . THR B 1 22 ? 16.293 38.730 45.227 1.00 44.01 21 THR B O 1
ATOM 1427 N N . TRP B 1 23 ? 15.805 40.512 46.466 1.00 45.79 22 TRP B N 1
ATOM 1428 C CA . TRP B 1 23 ? 14.352 40.519 46.137 1.00 47.12 22 TRP B CA 1
ATOM 1429 C C . TRP B 1 23 ? 14.045 41.113 44.737 1.00 46.90 22 TRP B C 1
ATOM 1430 O O . TRP B 1 23 ? 12.942 40.840 44.207 1.00 46.24 22 TRP B O 1
ATOM 1441 N N . HIS B 1 24 ? 14.958 41.922 44.182 1.00 48.59 23 HIS B N 1
ATOM 1442 C CA . HIS B 1 24 ? 14.903 42.581 42.847 1.00 48.72 23 HIS B CA 1
ATOM 1443 C C . HIS B 1 24 ? 16.251 42.336 42.176 1.00 49.42 23 HIS B C 1
ATOM 1444 O O . HIS B 1 24 ? 17.064 43.255 42.048 1.00 49.43 23 HIS B O 1
ATOM 1451 N N . PRO B 1 25 ? 16.582 41.065 41.865 1.00 45.97 24 PRO B N 1
ATOM 1452 C CA . PRO B 1 25 ? 17.971 40.680 41.596 1.00 46.72 24 PRO B CA 1
ATOM 1453 C C . PRO B 1 25 ? 18.450 41.015 40.181 1.00 47.68 24 PRO B C 1
ATOM 1454 O O . PRO B 1 25 ? 19.645 41.020 39.984 1.00 49.93 24 PRO B O 1
ATOM 1458 N N . PHE B 1 26 ? 17.544 41.296 39.253 1.00 46.90 25 PHE B N 1
ATOM 1459 C CA . PHE B 1 26 ? 17.878 41.542 37.827 1.00 48.80 25 PHE B CA 1
ATOM 1460 C C . PHE B 1 26 ? 18.194 43.035 37.572 1.00 54.13 25 PHE B C 1
ATOM 1461 O O . PHE B 1 26 ? 17.312 43.926 37.787 1.00 50.47 25 PHE B O 1
ATOM 1469 N N . ALA B 1 27 ? 19.440 43.325 37.140 1.00 56.84 26 ALA B N 1
ATOM 1470 C CA . ALA B 1 27 ? 19.937 44.697 36.840 1.00 63.06 26 ALA B CA 1
ATOM 1471 C C . ALA B 1 27 ? 19.595 45.077 35.392 1.00 62.28 26 ALA B C 1
ATOM 1472 O O . ALA B 1 27 ? 19.967 44.342 34.474 1.00 61.57 26 ALA B O 1
ATOM 1474 N N . CYS B 1 28 ? 18.805 46.119 35.193 1.00 66.23 27 CYS B N 1
ATOM 1475 C CA . CYS B 1 28 ? 18.655 46.764 33.863 1.00 73.59 27 CYS B CA 1
ATOM 1476 C C . CYS B 1 28 ? 19.908 47.600 33.585 1.00 73.10 27 CYS B C 1
ATOM 1477 O O . CYS B 1 28 ? 20.454 48.240 34.491 1.00 72.44 27 CYS B O 1
ATOM 1480 N N . PRO B 1 29 ? 20.353 47.720 32.321 1.00 70.43 28 PRO B N 1
ATOM 1481 C CA . PRO B 1 29 ? 21.472 48.608 32.000 1.00 74.72 28 PRO B CA 1
ATOM 1482 C C . PRO B 1 29 ? 21.236 50.050 32.486 1.00 78.04 28 PRO B C 1
ATOM 1483 O O . PRO B 1 29 ? 22.171 50.673 32.958 1.00 82.63 28 PRO B O 1
ATOM 1487 N N . SER B 1 30 ? 19.990 50.533 32.408 1.00 78.05 29 SER B N 1
ATOM 1488 C CA . SER B 1 30 ? 19.541 51.862 32.903 1.00 80.14 29 SER B CA 1
ATOM 1489 C C . SER B 1 30 ? 19.717 51.979 34.422 1.00 79.32 29 SER B C 1
ATOM 1490 O O . SER B 1 30 ? 19.562 53.086 34.942 1.00 84.67 29 SER B O 1
ATOM 1493 N N . GLY B 1 31 ? 19.988 50.878 35.124 1.00 76.27 30 GLY B N 1
ATOM 1494 C CA . GLY B 1 31 ? 20.426 50.888 36.534 1.00 75.54 30 GLY B CA 1
ATOM 1495 C C . GLY B 1 31 ? 19.312 50.542 37.508 1.00 72.06 30 GLY B C 1
ATOM 1496 O O . GLY B 1 31 ? 19.588 50.469 38.723 1.00 69.97 30 GLY B O 1
ATOM 1497 N N . GLU B 1 32 ? 18.083 50.391 37.026 1.00 69.63 31 GLU B N 1
ATOM 1498 C CA . GLU B 1 32 ? 16.968 49.883 37.865 1.00 70.29 31 GLU B CA 1
ATOM 1499 C C . GLU B 1 32 ? 17.216 48.404 38.187 1.00 66.15 31 GLU B C 1
ATOM 1500 O O . GLU B 1 32 ? 17.877 47.694 37.410 1.00 62.03 31 GLU B O 1
ATOM 1506 N N . CYS B 1 33 ? 16.660 47.965 39.304 1.00 64.82 32 CYS B N 1
ATOM 1507 C CA . CYS B 1 33 ? 16.674 46.562 39.780 1.00 61.89 32 CYS B CA 1
ATOM 1508 C C . CYS B 1 33 ? 15.245 46.022 39.720 1.00 57.79 32 CYS B C 1
ATOM 1509 O O . CYS B 1 33 ? 14.399 46.665 40.345 1.00 56.43 32 CYS B O 1
ATOM 1512 N N . VAL B 1 34 ? 14.983 44.870 39.092 1.00 50.81 33 VAL B N 1
ATOM 1513 C CA . VAL B 1 34 ? 13.592 44.337 39.005 1.00 51.00 33 VAL B CA 1
ATOM 1514 C C . VAL B 1 34 ? 13.540 42.875 39.438 1.00 48.90 33 VAL B C 1
ATOM 1515 O O . VAL B 1 34 ? 14.534 42.135 39.332 1.00 45.94 33 VAL B O 1
ATOM 1519 N N . PRO B 1 35 ? 12.343 42.434 39.888 1.00 46.43 34 PRO B N 1
ATOM 1520 C CA . PRO B 1 35 ? 12.099 41.038 40.223 1.00 47.39 34 PRO B CA 1
ATOM 1521 C C . PRO B 1 35 ? 12.067 40.220 38.935 1.00 46.31 34 PRO B C 1
ATOM 1522 O O . PRO B 1 35 ? 11.701 40.765 37.885 1.00 46.54 34 PRO B O 1
ATOM 1526 N N . ILE B 1 36 ? 12.460 38.952 39.031 1.00 46.84 35 ILE B N 1
ATOM 1527 C CA . ILE B 1 36 ? 12.502 37.990 37.902 1.00 48.62 35 ILE B CA 1
ATOM 1528 C C . ILE B 1 36 ? 11.114 37.920 37.272 1.00 46.62 35 ILE B C 1
ATOM 1529 O O . ILE B 1 36 ? 11.060 37.836 36.044 1.00 43.68 35 ILE B O 1
ATOM 1534 N N . LYS B 1 37 ? 10.059 37.959 38.077 1.00 46.10 36 LYS B N 1
ATOM 1535 C CA . LYS B 1 37 ? 8.658 37.830 37.607 1.00 48.05 36 LYS B CA 1
ATOM 1536 C C . LYS B 1 37 ? 8.334 38.958 36.613 1.00 48.34 36 LYS B C 1
ATOM 1537 O O . LYS B 1 37 ? 7.433 38.773 35.805 1.00 46.51 36 LYS B O 1
ATOM 1543 N N . TYR B 1 38 ? 8.958 40.135 36.721 1.00 46.64 37 TYR B N 1
ATOM 1544 C CA . TYR B 1 38 ? 8.662 41.275 35.806 1.00 47.15 37 TYR B CA 1
ATOM 1545 C C . TYR B 1 38 ? 9.454 41.170 34.482 1.00 47.06 37 TYR B C 1
ATOM 1546 O O . TYR B 1 38 ? 9.233 42.023 33.623 1.00 46.76 37 TYR B O 1
ATOM 1555 N N . LEU B 1 39 ? 10.274 40.156 34.279 1.00 45.37 38 LEU B N 1
ATOM 1556 C CA . LEU B 1 39 ? 10.907 39.950 32.945 1.00 46.37 38 LEU B CA 1
ATOM 1557 C C . LEU B 1 39 ? 9.888 39.381 31.953 1.00 46.83 38 LEU B C 1
ATOM 1558 O O . LEU B 1 39 ? 9.194 38.442 32.312 1.00 45.81 38 LEU B O 1
ATOM 1563 N N . CYS B 1 40 ? 9.882 39.875 30.713 1.00 47.83 39 CYS B N 1
ATOM 1564 C CA . CYS B 1 40 ? 9.146 39.253 29.584 1.00 47.27 39 CYS B CA 1
ATOM 1565 C C . CYS B 1 40 ? 7.668 39.122 29.969 1.00 50.60 39 CYS B C 1
ATOM 1566 O O . CYS B 1 40 ? 7.110 38.053 29.766 1.00 50.11 39 CYS B O 1
ATOM 1569 N N . ASP B 1 41 ? 7.080 40.165 30.557 1.00 52.77 40 ASP B N 1
ATOM 1570 C CA . ASP B 1 41 ? 5.696 40.108 31.110 1.00 54.77 40 ASP B CA 1
ATOM 1571 C C . ASP B 1 41 ? 4.788 41.073 30.356 1.00 60.24 40 ASP B C 1
ATOM 1572 O O . ASP B 1 41 ? 3.655 41.258 30.806 1.00 64.04 40 ASP B O 1
ATOM 1577 N N . GLY B 1 42 ? 5.293 41.677 29.281 1.00 61.06 41 GLY B N 1
ATOM 1578 C CA . GLY B 1 42 ? 4.492 42.478 28.349 1.00 65.25 41 GLY B CA 1
ATOM 1579 C C . GLY B 1 42 ? 4.456 43.936 28.726 1.00 66.74 41 GLY B C 1
ATOM 1580 O O . GLY B 1 42 ? 3.826 44.676 27.990 1.00 73.05 41 GLY B O 1
ATOM 1581 N N . SER B 1 43 ? 5.091 44.379 29.813 1.00 67.02 42 SER B N 1
ATOM 1582 C CA . SER B 1 43 ? 5.133 45.828 30.114 1.00 69.15 42 SER B CA 1
ATOM 1583 C C . SER B 1 43 ? 6.487 46.248 30.680 1.00 67.86 42 SER B C 1
ATOM 1584 O O . SER B 1 43 ? 7.123 45.518 31.417 1.00 66.74 42 SER B O 1
ATOM 1587 N N . PRO B 1 44 ? 6.982 47.448 30.320 1.00 70.79 43 PRO B N 1
ATOM 1588 C CA . PRO B 1 44 ? 8.338 47.872 30.653 1.00 68.56 43 PRO B CA 1
ATOM 1589 C C . PRO B 1 44 ? 8.506 48.321 32.102 1.00 68.63 43 PRO B C 1
ATOM 1590 O O . PRO B 1 44 ? 7.823 49.217 32.507 1.00 69.40 43 PRO B O 1
ATOM 1594 N N . ASP B 1 45 ? 9.434 47.694 32.818 1.00 64.56 44 ASP B N 1
ATOM 1595 C CA . ASP B 1 45 ? 9.753 48.000 34.234 1.00 64.51 44 ASP B CA 1
ATOM 1596 C C . ASP B 1 45 ? 11.135 48.667 34.307 1.00 67.22 44 ASP B C 1
ATOM 1597 O O . ASP B 1 45 ? 11.406 49.338 35.302 1.00 68.31 44 ASP B O 1
ATOM 1602 N N . CYS B 1 46 ? 12.005 48.462 33.317 1.00 67.79 45 CYS B N 1
ATOM 1603 C CA . CYS B 1 46 ? 13.247 49.255 33.137 1.00 72.80 45 CYS B CA 1
ATOM 1604 C C . CYS B 1 46 ? 12.857 50.494 32.311 1.00 73.28 45 CYS B C 1
ATOM 1605 O O . CYS B 1 46 ? 11.998 50.375 31.412 1.00 70.21 45 CYS B O 1
ATOM 1608 N N . SER B 1 47 ? 13.447 51.651 32.577 1.00 75.01 46 SER B N 1
ATOM 1609 C CA . SER B 1 47 ? 13.181 52.878 31.780 1.00 78.23 46 SER B CA 1
ATOM 1610 C C . SER B 1 47 ? 13.655 52.657 30.341 1.00 76.59 46 SER B C 1
ATOM 1611 O O . SER B 1 47 ? 13.083 53.270 29.470 1.00 81.01 46 SER B O 1
ATOM 1614 N N . ASP B 1 48 ? 14.624 51.765 30.114 1.00 74.87 47 ASP B N 1
ATOM 1615 C CA . ASP B 1 48 ? 15.188 51.420 28.780 1.00 72.61 47 ASP B CA 1
ATOM 1616 C C . ASP B 1 48 ? 14.504 50.155 28.206 1.00 69.09 47 ASP B C 1
ATOM 1617 O O . ASP B 1 48 ? 14.943 49.666 27.155 1.00 69.48 47 ASP B O 1
ATOM 1622 N N . GLU B 1 49 ? 13.492 49.606 28.890 1.00 65.97 48 GLU B N 1
ATOM 1623 C CA . GLU B 1 49 ? 12.637 48.463 28.459 1.00 65.09 48 GLU B CA 1
ATOM 1624 C C . GLU B 1 49 ? 13.468 47.187 28.251 1.00 57.10 48 GLU B C 1
ATOM 1625 O O . GLU B 1 49 ? 12.973 46.234 27.646 1.00 55.16 48 GLU B O 1
ATOM 1631 N N . TYR B 1 50 ? 14.681 47.135 28.779 1.00 56.82 49 TYR B N 1
ATOM 1632 C CA . TYR B 1 50 ? 15.547 45.939 28.665 1.00 54.17 49 TYR B CA 1
ATOM 1633 C C . TYR B 1 50 ? 14.830 44.689 29.194 1.00 52.52 49 TYR B C 1
ATOM 1634 O O . TYR B 1 50 ? 15.140 43.570 28.695 1.00 47.31 49 TYR B O 1
ATOM 1643 N N . ASP B 1 51 ? 13.927 44.832 30.172 1.00 50.84 50 ASP B N 1
ATOM 1644 C CA . ASP B 1 51 ? 13.168 43.668 30.706 1.00 49.76 50 ASP B CA 1
ATOM 1645 C C . ASP B 1 51 ? 12.264 43.055 29.636 1.00 47.19 50 ASP B C 1
ATOM 1646 O O . ASP B 1 51 ? 11.883 41.895 29.821 1.00 41.92 50 ASP B O 1
ATOM 1651 N N . GLU B 1 52 ? 11.927 43.765 28.559 1.00 50.84 51 GLU B N 1
ATOM 1652 C CA . GLU B 1 52 ? 11.028 43.216 27.490 1.00 51.86 51 GLU B CA 1
ATOM 1653 C C . GLU B 1 52 ? 11.812 43.017 26.177 1.00 51.67 51 GLU B C 1
ATOM 1654 O O . GLU B 1 52 ? 11.186 42.738 25.183 1.00 51.73 51 GLU B O 1
ATOM 1660 N N . ASN B 1 53 ? 13.142 43.085 26.214 1.00 50.90 52 ASN B N 1
ATOM 1661 C CA . ASN B 1 53 ? 14.028 42.942 25.040 1.00 50.94 52 ASN B CA 1
ATOM 1662 C C . ASN B 1 53 ? 13.711 41.614 24.321 1.00 49.98 52 ASN B C 1
ATOM 1663 O O . ASN B 1 53 ? 13.757 40.546 24.949 1.00 46.52 52 ASN B O 1
ATOM 1668 N N . LYS B 1 54 ? 13.406 41.668 23.027 1.00 49.74 53 LYS B N 1
ATOM 1669 C CA . LYS B 1 54 ? 12.783 40.542 22.310 1.00 52.06 53 LYS B CA 1
ATOM 1670 C C . LYS B 1 54 ? 13.776 39.380 22.179 1.00 46.77 53 LYS B C 1
ATOM 1671 O O . LYS B 1 54 ? 13.382 38.230 22.374 1.00 44.61 53 LYS B O 1
ATOM 1677 N N . SER B 1 55 ? 15.053 39.676 21.983 1.00 46.19 54 SER B N 1
ATOM 1678 C CA . SER B 1 55 ? 16.119 38.655 21.936 1.00 45.80 54 SER B CA 1
ATOM 1679 C C . SER B 1 55 ? 16.255 37.974 23.298 1.00 44.13 54 SER B C 1
ATOM 1680 O O . SER B 1 55 ? 16.294 36.741 23.347 1.00 41.38 54 SER B O 1
ATOM 1683 N N . MET B 1 56 ? 16.357 38.762 24.372 1.00 43.83 55 MET B N 1
ATOM 1684 C CA . MET B 1 56 ? 16.422 38.210 25.738 1.00 43.45 55 MET B CA 1
ATOM 1685 C C . MET B 1 56 ? 15.246 37.267 26.000 1.00 40.13 55 MET B C 1
ATOM 1686 O O . MET B 1 56 ? 15.458 36.189 26.590 1.00 38.20 55 MET B O 1
ATOM 1691 N N . CYS B 1 57 ? 14.028 37.723 25.699 1.00 41.60 56 CYS B N 1
ATOM 1692 C CA . CYS B 1 57 ? 12.774 37.017 26.049 1.00 39.71 56 CYS B CA 1
ATOM 1693 C C . CYS B 1 57 ? 12.649 35.754 25.165 1.00 39.73 56 CYS B C 1
ATOM 1694 O O . CYS B 1 57 ? 12.227 34.651 25.669 1.00 36.64 56 CYS B O 1
ATOM 1697 N N . THR B 1 58 ? 13.118 35.817 23.918 1.00 39.68 57 THR B N 1
ATOM 1698 C CA . THR B 1 58 ? 13.079 34.591 23.053 1.00 38.80 57 THR B CA 1
ATOM 1699 C C . THR B 1 58 ? 14.026 33.564 23.622 1.00 37.82 57 THR B C 1
ATOM 1700 O O . THR B 1 58 ? 13.658 32.362 23.763 1.00 39.95 57 THR B O 1
ATOM 1704 N N . ALA B 1 59 ? 15.248 34.000 23.904 1.00 37.20 58 ALA B N 1
ATOM 1705 C CA . ALA B 1 59 ? 16.276 33.089 24.405 1.00 36.32 58 ALA B CA 1
ATOM 1706 C C . ALA B 1 59 ? 15.818 32.465 25.730 1.00 38.88 58 ALA B C 1
ATOM 1707 O O . ALA B 1 59 ? 16.198 31.269 25.993 1.00 35.85 58 ALA B O 1
ATOM 1709 N N . ALA B 1 60 ? 15.079 33.218 26.576 1.00 38.73 59 ALA B N 1
ATOM 1710 C CA . ALA B 1 60 ? 14.627 32.658 27.878 1.00 39.31 59 ALA B CA 1
ATOM 1711 C C . ALA B 1 60 ? 13.660 31.483 27.680 1.00 37.73 59 ALA B C 1
ATOM 1712 O O . ALA B 1 60 ? 13.569 30.649 28.579 1.00 40.05 59 ALA B O 1
ATOM 1714 N N . THR B 1 61 ? 12.986 31.367 26.548 1.00 39.23 60 THR B N 1
ATOM 1715 C CA . THR B 1 61 ? 12.011 30.272 26.264 1.00 41.02 60 THR B CA 1
ATOM 1716 C C . THR B 1 61 ? 12.703 29.054 25.594 1.00 39.70 60 THR B C 1
ATOM 1717 O O . THR B 1 61 ? 12.106 28.031 25.507 1.00 39.11 60 THR B O 1
ATOM 1721 N N . ARG B 1 62 ? 13.966 29.145 25.215 1.00 39.14 61 ARG B N 1
ATOM 1722 C CA . ARG B 1 62 ? 14.662 28.094 24.406 1.00 36.45 61 ARG B CA 1
ATOM 1723 C C . ARG B 1 62 ? 15.797 27.519 25.216 1.00 38.10 61 ARG B C 1
ATOM 1724 O O . ARG B 1 62 ? 16.237 28.119 26.194 1.00 36.72 61 ARG B O 1
ATOM 1732 N N . PRO B 1 63 ? 16.348 26.364 24.824 1.00 37.47 62 PRO B N 1
ATOM 1733 C CA . PRO B 1 63 ? 17.491 25.804 25.537 1.00 38.13 62 PRO B CA 1
ATOM 1734 C C . PRO B 1 63 ? 18.612 26.831 25.658 1.00 36.95 62 PRO B C 1
ATOM 1735 O O . PRO B 1 63 ? 18.838 27.660 24.776 1.00 36.47 62 PRO B O 1
ATOM 1739 N N . PRO B 1 64 ? 19.321 26.835 26.788 1.00 38.04 63 PRO B N 1
ATOM 1740 C CA . PRO B 1 64 ? 20.477 27.718 26.980 1.00 39.99 63 PRO B CA 1
ATOM 1741 C C . PRO B 1 64 ? 21.464 27.630 25.806 1.00 40.38 63 PRO B C 1
ATOM 1742 O O . PRO B 1 64 ? 21.692 26.480 25.346 1.00 36.47 63 PRO B O 1
ATOM 1746 N N A VAL B 1 65 ? 22.053 28.721 25.319 0.40 39.25 64 VAL B N 1
ATOM 1747 N N C VAL B 1 65 ? 21.946 28.817 25.363 0.60 39.88 64 VAL B N 1
ATOM 1748 C CA A VAL B 1 65 ? 22.748 28.665 23.984 0.40 38.57 64 VAL B CA 1
ATOM 1749 C CA C VAL B 1 65 ? 23.021 29.044 24.325 0.60 40.54 64 VAL B CA 1
ATOM 1750 C C A VAL B 1 65 ? 24.091 27.888 24.165 0.40 39.56 64 VAL B C 1
ATOM 1751 C C C VAL B 1 65 ? 23.934 27.809 24.280 0.60 39.73 64 VAL B C 1
ATOM 1752 O O A VAL B 1 65 ? 24.664 27.526 23.100 0.40 36.92 64 VAL B O 1
ATOM 1753 O O C VAL B 1 65 ? 23.997 27.075 23.249 0.60 33.56 64 VAL B O 1
ATOM 1760 N N . GLU B 1 66 ? 24.595 27.599 25.397 1.00 38.47 65 GLU B N 1
ATOM 1761 C CA . GLU B 1 66 ? 25.759 26.684 25.532 1.00 44.21 65 GLU B CA 1
ATOM 1762 C C . GLU B 1 66 ? 25.337 25.236 25.327 1.00 38.50 65 GLU B C 1
ATOM 1763 O O . GLU B 1 66 ? 26.159 24.445 24.808 1.00 37.82 65 GLU B O 1
ATOM 1769 N N . GLU B 1 67 ? 24.119 24.897 25.697 1.00 36.98 66 GLU B N 1
ATOM 1770 C CA . GLU B 1 67 ? 23.622 23.530 25.430 1.00 37.74 66 GLU B CA 1
ATOM 1771 C C . GLU B 1 67 ? 23.390 23.396 23.913 1.00 37.11 66 GLU B C 1
ATOM 1772 O O . GLU B 1 67 ? 23.724 22.325 23.360 1.00 34.80 66 GLU B O 1
ATOM 1778 N N . THR B 1 68 ? 22.727 24.369 23.299 1.00 34.41 67 THR B N 1
ATOM 1779 C CA . THR B 1 68 ? 22.464 24.318 21.840 1.00 33.76 67 THR B CA 1
ATOM 1780 C C . THR B 1 68 ? 23.801 24.216 21.110 1.00 33.18 67 THR B C 1
ATOM 1781 O O . THR B 1 68 ? 23.908 23.422 20.193 1.00 31.26 67 THR B O 1
ATOM 1785 N N . GLN B 1 69 ? 24.789 24.998 21.496 1.00 31.86 68 GLN B N 1
ATOM 1786 C CA . GLN B 1 69 ? 26.138 24.935 20.894 1.00 36.50 68 GLN B CA 1
ATOM 1787 C C . GLN B 1 69 ? 26.759 23.522 21.018 1.00 35.82 68 GLN B C 1
ATOM 1788 O O . GLN B 1 69 ? 27.287 23.005 20.015 1.00 33.11 68 GLN B O 1
ATOM 1794 N N . ALA B 1 70 ? 26.753 22.915 22.199 1.00 33.19 69 ALA B N 1
ATOM 1795 C CA . ALA B 1 70 ? 27.289 21.556 22.432 1.00 33.98 69 ALA B CA 1
ATOM 1796 C C . ALA B 1 70 ? 26.478 20.557 21.589 1.00 31.21 69 ALA B C 1
ATOM 1797 O O . ALA B 1 70 ? 27.055 19.633 21.013 1.00 31.09 69 ALA B O 1
ATOM 1799 N N . PHE B 1 71 ? 25.154 20.747 21.506 1.00 31.86 70 PHE B N 1
ATOM 1800 C CA . PHE B 1 71 ? 24.235 19.900 20.698 1.00 31.83 70 PHE B CA 1
ATOM 1801 C C . PHE B 1 71 ? 24.605 19.920 19.203 1.00 30.41 70 PHE B C 1
ATOM 1802 O O . PHE B 1 71 ? 24.743 18.816 18.566 1.00 29.89 70 PHE B O 1
ATOM 1810 N N . LEU B 1 72 ? 24.707 21.095 18.608 1.00 28.71 71 LEU B N 1
ATOM 1811 C CA . LEU B 1 72 ? 25.070 21.186 17.162 1.00 30.89 71 LEU B CA 1
ATOM 1812 C C . LEU B 1 72 ? 26.461 20.507 16.909 1.00 31.57 71 LEU B C 1
ATOM 1813 O O . LEU B 1 72 ? 26.611 19.771 15.901 1.00 32.31 71 LEU B O 1
ATOM 1818 N N . LYS B 1 73 ? 27.445 20.757 17.755 1.00 32.27 72 LYS B N 1
ATOM 1819 C CA . LYS B 1 73 ? 28.785 20.137 17.676 1.00 36.80 72 LYS B CA 1
ATOM 1820 C C . LYS B 1 73 ? 28.672 18.612 17.808 1.00 37.27 72 LYS B C 1
ATOM 1821 O O . LYS B 1 73 ? 29.284 17.924 16.961 1.00 35.32 72 LYS B O 1
ATOM 1827 N N . ALA B 1 74 ? 27.822 18.111 18.703 1.00 36.17 73 ALA B N 1
ATOM 1828 C CA . ALA B 1 74 ? 27.659 16.655 18.848 1.00 36.70 73 ALA B CA 1
ATOM 1829 C C . ALA B 1 74 ? 27.013 16.083 17.578 1.00 33.68 73 ALA B C 1
ATOM 1830 O O . ALA B 1 74 ? 27.410 14.967 17.174 1.00 35.23 73 ALA B O 1
ATOM 1832 N N . LEU B 1 75 ? 26.016 16.754 16.996 1.00 35.44 74 LEU B N 1
ATOM 1833 C CA . LEU B 1 75 ? 25.357 16.289 15.760 1.00 33.73 74 LEU B CA 1
ATOM 1834 C C . LEU B 1 75 ? 26.416 16.142 14.642 1.00 33.68 74 LEU B C 1
ATOM 1835 O O . LEU B 1 75 ? 26.370 15.190 13.858 1.00 32.68 74 LEU B O 1
ATOM 1840 N N . MET B 1 76 ? 27.253 17.142 14.489 1.00 31.13 75 MET B N 1
ATOM 1841 C CA . MET B 1 76 ? 28.264 17.133 13.417 1.00 33.54 75 MET B CA 1
ATOM 1842 C C . MET B 1 76 ? 29.397 16.152 13.747 1.00 33.28 75 MET B C 1
ATOM 1843 O O . MET B 1 76 ? 29.911 15.541 12.802 1.00 34.21 75 MET B O 1
ATOM 1848 N N . SER B 1 77 ? 29.715 15.883 15.001 1.00 35.63 76 SER B N 1
ATOM 1849 C CA . SER B 1 77 ? 30.728 14.803 15.250 1.00 39.47 76 SER B CA 1
ATOM 1850 C C . SER B 1 77 ? 30.106 13.445 14.905 1.00 37.22 76 SER B C 1
ATOM 1851 O O . SER B 1 77 ? 30.808 12.650 14.343 1.00 37.08 76 SER B O 1
ATOM 1854 N N . ALA B 1 78 ? 28.826 13.207 15.225 1.00 35.99 77 ALA B N 1
ATOM 1855 C CA . ALA B 1 78 ? 28.129 11.913 15.013 1.00 37.43 77 ALA B CA 1
ATOM 1856 C C . ALA B 1 78 ? 27.828 11.664 13.548 1.00 38.29 77 ALA B C 1
ATOM 1857 O O . ALA B 1 78 ? 27.895 10.487 13.088 1.00 37.37 77 ALA B O 1
ATOM 1859 N N . HIS B 1 79 ? 27.424 12.705 12.834 1.00 31.17 78 HIS B N 1
ATOM 1860 C CA . HIS B 1 79 ? 26.787 12.557 11.522 1.00 32.81 78 HIS B CA 1
ATOM 1861 C C . HIS B 1 79 ? 27.585 13.297 10.455 1.00 31.81 78 HIS B C 1
ATOM 1862 O O . HIS B 1 79 ? 27.240 13.146 9.322 1.00 34.38 78 HIS B O 1
ATOM 1869 N N . GLY B 1 80 ? 28.697 13.922 10.769 1.00 35.17 79 GLY B N 1
ATOM 1870 C CA . GLY B 1 80 ? 29.553 14.480 9.702 1.00 35.29 79 GLY B CA 1
ATOM 1871 C C . GLY B 1 80 ? 29.538 16.005 9.674 1.00 36.72 79 GLY B C 1
ATOM 1872 O O . GLY B 1 80 ? 28.528 16.655 10.004 1.00 32.59 79 GLY B O 1
ATOM 1873 N N . LYS B 1 81 ? 30.656 16.584 9.285 1.00 36.97 80 LYS B N 1
ATOM 1874 C CA . LYS B 1 81 ? 30.833 18.058 9.256 1.00 37.90 80 LYS B CA 1
ATOM 1875 C C . LYS B 1 81 ? 29.849 18.729 8.287 1.00 34.69 80 LYS B C 1
ATOM 1876 O O . LYS B 1 81 ? 29.625 19.895 8.449 1.00 35.93 80 LYS B O 1
ATOM 1882 N N . ASP B 1 82 ? 29.308 18.030 7.294 1.00 32.91 81 ASP B N 1
ATOM 1883 C CA . ASP B 1 82 ? 28.323 18.618 6.365 1.00 33.76 81 ASP B CA 1
ATOM 1884 C C . ASP B 1 82 ? 26.914 18.161 6.704 1.00 34.09 81 ASP B C 1
ATOM 1885 O O . ASP B 1 82 ? 26.033 18.412 5.907 1.00 32.94 81 ASP B O 1
ATOM 1890 N N . PHE B 1 83 ? 26.683 17.513 7.849 1.00 33.12 82 PHE B N 1
ATOM 1891 C CA . PHE B 1 83 ? 25.363 16.962 8.183 1.00 32.07 82 PHE B CA 1
ATOM 1892 C C . PHE B 1 83 ? 24.269 18.061 8.123 1.00 30.59 82 PHE B C 1
ATOM 1893 O O . PHE B 1 83 ? 23.233 17.824 7.573 1.00 29.60 82 PHE B O 1
ATOM 1901 N N . LEU B 1 84 ? 24.529 19.259 8.609 1.00 31.95 83 LEU B N 1
ATOM 1902 C CA . LEU B 1 84 ? 23.501 20.310 8.703 1.00 33.06 83 LEU B CA 1
ATOM 1903 C C . LEU B 1 84 ? 23.224 20.945 7.316 1.00 32.05 83 LEU B C 1
ATOM 1904 O O . LEU B 1 84 ? 22.203 21.644 7.193 1.00 29.26 83 LEU B O 1
ATOM 1909 N N . VAL B 1 85 ? 23.901 20.536 6.254 1.00 29.30 84 VAL B N 1
ATOM 1910 C CA . VAL B 1 85 ? 23.412 20.864 4.892 1.00 32.26 84 VAL B CA 1
ATOM 1911 C C . VAL B 1 85 ? 22.024 20.265 4.674 1.00 33.22 84 VAL B C 1
ATOM 1912 O O . VAL B 1 85 ? 21.237 20.855 3.902 1.00 32.99 84 VAL B O 1
ATOM 1916 N N . LYS B 1 86 ? 21.708 19.139 5.290 1.00 32.16 85 LYS B N 1
ATOM 1917 C CA . LYS B 1 86 ? 20.391 18.492 5.090 1.00 34.43 85 LYS B CA 1
ATOM 1918 C C . LYS B 1 86 ? 19.255 19.376 5.603 1.00 36.39 85 LYS B C 1
ATOM 1919 O O . LYS B 1 86 ? 18.110 19.190 5.157 1.00 35.26 85 LYS B O 1
ATOM 1925 N N . VAL B 1 87 ? 19.536 20.258 6.549 1.00 31.62 86 VAL B N 1
ATOM 1926 C CA . VAL B 1 87 ? 18.529 21.206 7.090 1.00 31.82 86 VAL B CA 1
ATOM 1927 C C . VAL B 1 87 ? 18.642 22.578 6.431 1.00 35.70 86 VAL B C 1
ATOM 1928 O O . VAL B 1 87 ? 17.582 23.118 5.996 1.00 34.37 86 VAL B O 1
ATOM 1932 N N . PHE B 1 88 ? 19.849 23.178 6.372 1.00 33.12 87 PHE B N 1
ATOM 1933 C CA . PHE B 1 88 ? 20.025 24.608 6.014 1.00 32.39 87 PHE B CA 1
ATOM 1934 C C . PHE B 1 88 ? 20.523 24.837 4.585 1.00 35.74 87 PHE B C 1
ATOM 1935 O O . PHE B 1 88 ? 20.592 25.992 4.152 1.00 37.06 87 PHE B O 1
ATOM 1943 N N . GLY B 1 89 ? 20.887 23.797 3.855 1.00 34.64 88 GLY B N 1
ATOM 1944 C CA . GLY B 1 89 ? 21.444 23.969 2.516 1.00 37.56 88 GLY B CA 1
ATOM 1945 C C . GLY B 1 89 ? 22.952 24.215 2.598 1.00 36.38 88 GLY B C 1
ATOM 1946 O O . GLY B 1 89 ? 23.562 24.064 3.649 1.00 33.02 88 GLY B O 1
ATOM 1947 N N . PRO B 1 90 ? 23.553 24.474 1.432 1.00 37.76 89 PRO B N 1
ATOM 1948 C CA . PRO B 1 90 ? 25.002 24.556 1.266 1.00 37.28 89 PRO B CA 1
ATOM 1949 C C . PRO B 1 90 ? 25.754 25.545 2.152 1.00 36.73 89 PRO B C 1
ATOM 1950 O O . PRO B 1 90 ? 26.956 25.336 2.389 1.00 38.03 89 PRO B O 1
ATOM 1954 N N . LYS B 1 91 ? 25.106 26.582 2.675 1.00 35.78 90 LYS B N 1
ATOM 1955 C CA . LYS B 1 91 ? 25.819 27.487 3.610 1.00 37.72 90 LYS B CA 1
ATOM 1956 C C . LYS B 1 91 ? 26.194 26.748 4.904 1.00 35.56 90 LYS B C 1
ATOM 1957 O O . LYS B 1 91 ? 26.930 27.319 5.696 1.00 38.15 90 LYS B O 1
ATOM 1963 N N . ALA B 1 92 ? 25.616 25.585 5.158 1.00 33.58 91 ALA B N 1
ATOM 1964 C CA . ALA B 1 92 ? 25.870 24.783 6.380 1.00 34.56 91 ALA B CA 1
ATOM 1965 C C . ALA B 1 92 ? 27.104 23.893 6.247 1.00 35.43 91 ALA B C 1
ATOM 1966 O O . ALA B 1 92 ? 27.475 23.266 7.253 1.00 33.00 91 ALA B O 1
ATOM 1968 N N . LYS B 1 93 ? 27.681 23.812 5.053 1.00 34.81 92 LYS B N 1
ATOM 1969 C CA . LYS B 1 93 ? 28.854 22.950 4.762 1.00 38.87 92 LYS B CA 1
ATOM 1970 C C . LYS B 1 93 ? 29.996 23.288 5.696 1.00 38.52 92 LYS B C 1
ATOM 1971 O O . LYS B 1 93 ? 30.140 24.462 6.045 1.00 38.54 92 LYS B O 1
ATOM 1977 N N . ALA B 1 94 ? 30.849 22.307 6.011 1.00 40.04 93 ALA B N 1
ATOM 1978 C CA . ALA B 1 94 ? 32.142 22.527 6.712 1.00 38.52 93 ALA B CA 1
ATOM 1979 C C . ALA B 1 94 ? 31.794 23.159 8.062 1.00 39.89 93 ALA B C 1
ATOM 1980 O O . ALA B 1 94 ? 32.257 24.264 8.355 1.00 38.84 93 ALA B O 1
ATOM 1982 N N . GLU B 1 95 ? 30.931 22.518 8.846 1.00 39.07 94 GLU B N 1
ATOM 1983 C CA . GLU B 1 95 ? 30.617 22.979 10.239 1.00 40.36 94 GLU B CA 1
ATOM 1984 C C . GLU B 1 95 ? 30.068 24.420 10.233 1.00 39.75 94 GLU B C 1
ATOM 1985 O O . GLU B 1 95 ? 30.482 25.231 11.077 1.00 38.10 94 GLU B O 1
ATOM 1991 N N . LEU B 1 96 ? 29.058 24.682 9.390 1.00 37.51 95 LEU B N 1
ATOM 1992 C CA . LEU B 1 96 ? 28.260 25.941 9.395 1.00 38.72 95 LEU B CA 1
ATOM 1993 C C . LEU B 1 96 ? 29.143 27.139 9.002 1.00 39.76 95 LEU B C 1
ATOM 1994 O O . LEU B 1 96 ? 28.805 28.293 9.385 1.00 39.87 95 LEU B O 1
ATOM 1999 N N . SER B 1 97 ? 30.226 26.920 8.242 1.00 43.15 96 SER B N 1
ATOM 2000 C CA . SER B 1 97 ? 31.162 27.992 7.796 1.00 47.10 96 SER B CA 1
ATOM 2001 C C . SER B 1 97 ? 30.409 29.137 7.107 1.00 46.53 96 SER B C 1
ATOM 2002 O O . SER B 1 97 ? 30.590 30.265 7.550 1.00 47.93 96 SER B O 1
ATOM 2005 N N . GLY B 1 98 ? 29.506 28.827 6.170 1.00 42.98 97 GLY B N 1
ATOM 2006 C CA . GLY B 1 98 ? 28.791 29.858 5.387 1.00 43.55 97 GLY B CA 1
ATOM 2007 C C . GLY B 1 98 ? 27.728 30.549 6.235 1.00 43.11 97 GLY B C 1
ATOM 2008 O O . GLY B 1 98 ? 27.193 31.536 5.772 1.00 44.25 97 GLY B O 1
ATOM 2009 N N . MET B 1 99 ? 27.471 30.083 7.454 1.00 39.87 98 MET B N 1
ATOM 2010 C CA . MET B 1 99 ? 26.461 30.703 8.376 1.00 38.24 98 MET B CA 1
ATOM 2011 C C . MET B 1 99 ? 27.145 31.389 9.570 1.00 39.42 98 MET B C 1
ATOM 2012 O O . MET B 1 99 ? 26.428 31.768 10.485 1.00 41.19 98 MET B O 1
ATOM 2017 N N . GLY B 1 100 ? 28.480 31.530 9.568 1.00 40.58 99 GLY B N 1
ATOM 2018 C CA . GLY B 1 100 ? 29.270 32.245 10.594 1.00 43.13 99 GLY B CA 1
ATOM 2019 C C . GLY B 1 100 ? 29.759 31.317 11.692 1.00 41.93 99 GLY B C 1
ATOM 2020 O O . GLY B 1 100 ? 30.203 31.810 12.735 1.00 46.38 99 GLY B O 1
ATOM 2021 N N . GLY B 1 101 ? 29.581 30.009 11.541 1.00 42.02 100 GLY B N 1
ATOM 2022 C CA . GLY B 1 101 ? 30.061 29.011 12.522 1.00 39.66 100 GLY B CA 1
ATOM 2023 C C . GLY B 1 101 ? 29.038 28.642 13.584 1.00 40.82 100 GLY B C 1
ATOM 2024 O O . GLY B 1 101 ? 27.976 29.313 13.706 1.00 37.65 100 GLY B O 1
ATOM 2025 N N . VAL B 1 102 ? 29.332 27.579 14.332 1.00 38.93 101 VAL B N 1
ATOM 2026 C CA . VAL B 1 102 ? 28.365 26.942 15.251 1.00 39.26 101 VAL B CA 1
ATOM 2027 C C . VAL B 1 102 ? 27.945 27.926 16.359 1.00 39.03 101 VAL B C 1
ATOM 2028 O O . VAL B 1 102 ? 26.733 27.912 16.681 1.00 34.50 101 VAL B O 1
ATOM 2032 N N . ASP B 1 103 ? 28.847 28.726 16.918 1.00 38.77 102 ASP B N 1
ATOM 2033 C CA . ASP B 1 103 ? 28.479 29.709 17.993 1.00 43.07 102 ASP B CA 1
ATOM 2034 C C . ASP B 1 103 ? 27.440 30.716 17.477 1.00 40.72 102 ASP B C 1
ATOM 2035 O O . ASP B 1 103 ? 26.401 30.900 18.141 1.00 40.47 102 ASP B O 1
ATOM 2040 N N . LYS B 1 104 ? 27.633 31.272 16.285 1.00 40.05 103 LYS B N 1
ATOM 2041 C CA . LYS B 1 104 ? 26.680 32.282 15.761 1.00 41.25 103 LYS B CA 1
ATOM 2042 C C . LYS B 1 104 ? 25.357 31.613 15.426 1.00 38.29 103 LYS B C 1
ATOM 2043 O O . LYS B 1 104 ? 24.279 32.208 15.745 1.00 36.05 103 LYS B O 1
ATOM 2049 N N . VAL B 1 105 ? 25.387 30.376 14.905 1.00 35.93 104 VAL B N 1
ATOM 2050 C CA . VAL B 1 105 ? 24.141 29.673 14.572 1.00 33.44 104 VAL B CA 1
ATOM 2051 C C . VAL B 1 105 ? 23.404 29.325 15.855 1.00 33.97 104 VAL B C 1
ATOM 2052 O O . VAL B 1 105 ? 22.153 29.439 15.881 1.00 32.36 104 VAL B O 1
ATOM 2056 N N . ALA B 1 106 ? 24.105 28.875 16.885 1.00 34.12 105 ALA B N 1
ATOM 2057 C CA . ALA B 1 106 ? 23.447 28.545 18.166 1.00 33.50 105 ALA B CA 1
ATOM 2058 C C . ALA B 1 106 ? 22.816 29.813 18.773 1.00 33.77 105 ALA B C 1
ATOM 2059 O O . ALA B 1 106 ? 21.659 29.735 19.171 1.00 33.61 105 ALA B O 1
ATOM 2061 N N . VAL B 1 107 ? 23.502 30.944 18.764 1.00 35.51 106 VAL B N 1
ATOM 2062 C CA . VAL B 1 107 ? 22.889 32.225 19.250 1.00 38.14 106 VAL B CA 1
ATOM 2063 C C . VAL B 1 107 ? 21.642 32.536 18.399 1.00 39.73 106 VAL B C 1
ATOM 2064 O O . VAL B 1 107 ? 20.617 32.864 19.002 1.00 37.34 106 VAL B O 1
ATOM 2068 N N . ALA B 1 108 ? 21.702 32.452 17.056 1.00 35.86 107 ALA B N 1
ATOM 2069 C CA . ALA B 1 108 ? 20.578 32.817 16.166 1.00 35.46 107 ALA B CA 1
ATOM 2070 C C . ALA B 1 108 ? 19.394 31.875 16.426 1.00 35.99 107 ALA B C 1
ATOM 2071 O O . ALA B 1 108 ? 18.268 32.380 16.442 1.00 36.21 107 ALA B O 1
ATOM 2073 N N . LEU B 1 109 ? 19.606 30.560 16.601 1.00 33.58 108 LEU B N 1
ATOM 2074 C CA . LEU B 1 109 ? 18.503 29.613 16.886 1.00 34.68 108 LEU B CA 1
ATOM 2075 C C . LEU B 1 109 ? 17.863 29.904 18.256 1.00 35.86 108 LEU B C 1
ATOM 2076 O O . LEU B 1 109 ? 16.647 29.656 18.410 1.00 34.11 108 LEU B O 1
ATOM 2081 N N . SER B 1 110 ? 18.648 30.394 19.204 1.00 35.00 109 SER B N 1
ATOM 2082 C CA . SER B 1 110 ? 18.146 30.740 20.572 1.00 36.56 109 SER B CA 1
ATOM 2083 C C . SER B 1 110 ? 17.337 32.036 20.618 1.00 37.68 109 SER B C 1
ATOM 2084 O O . SER B 1 110 ? 16.416 32.129 21.453 1.00 39.19 109 SER B O 1
ATOM 2087 N N A GLN B 1 111 ? 17.704 33.041 19.819 0.48 37.82 110 GLN B N 1
ATOM 2088 N N B GLN B 1 111 ? 17.672 33.053 19.825 0.52 38.73 110 GLN B N 1
ATOM 2089 C CA A GLN B 1 111 ? 17.233 34.442 20.016 0.48 37.35 110 GLN B CA 1
ATOM 2090 C CA B GLN B 1 111 ? 17.122 34.414 20.080 0.52 38.68 110 GLN B CA 1
ATOM 2091 C C A GLN B 1 111 ? 16.273 34.897 18.919 0.48 39.87 110 GLN B C 1
ATOM 2092 C C B GLN B 1 111 ? 16.360 34.973 18.875 0.52 40.79 110 GLN B C 1
ATOM 2093 O O A GLN B 1 111 ? 15.539 35.872 19.172 0.48 40.05 110 GLN B O 1
ATOM 2094 O O B GLN B 1 111 ? 15.797 36.074 19.023 0.52 40.34 110 GLN B O 1
ATOM 2105 N N . THR B 1 112 ? 16.280 34.263 17.742 1.00 38.56 111 THR B N 1
ATOM 2106 C CA . THR B 1 112 ? 15.493 34.741 16.591 1.00 41.19 111 THR B CA 1
ATOM 2107 C C . THR B 1 112 ? 14.090 34.183 16.723 1.00 40.52 111 THR B C 1
ATOM 2108 O O . THR B 1 112 ? 13.926 32.983 16.818 1.00 40.24 111 THR B O 1
ATOM 2112 N N . PRO B 1 113 ? 13.040 35.038 16.753 1.00 46.20 112 PRO B N 1
ATOM 2113 C CA . PRO B 1 113 ? 11.701 34.551 17.068 1.00 45.00 112 PRO B CA 1
ATOM 2114 C C . PRO B 1 113 ? 11.227 33.556 15.996 1.00 42.15 112 PRO B C 1
ATOM 2115 O O . PRO B 1 113 ? 10.789 32.498 16.395 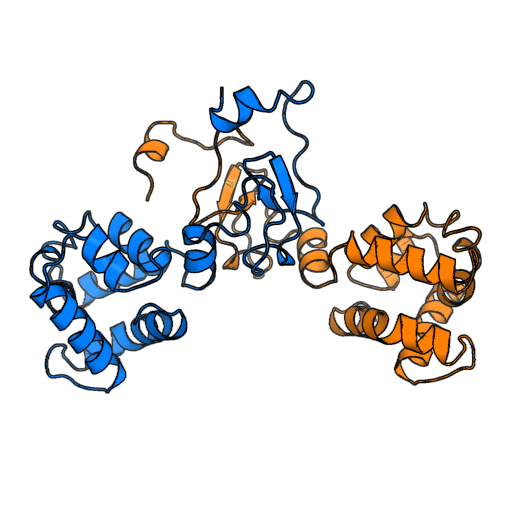1.00 41.87 112 PRO B O 1
ATOM 2119 N N . THR B 1 114 ? 11.444 33.818 14.706 1.00 41.02 113 THR B N 1
ATOM 2120 C CA . THR B 1 114 ? 10.824 33.019 13.616 1.00 41.23 113 THR B CA 1
ATOM 2121 C C . THR B 1 114 ? 11.849 32.496 12.580 1.00 41.54 113 THR B C 1
ATOM 2122 O O . THR B 1 114 ? 12.967 33.094 12.422 1.00 40.31 113 THR B O 1
ATOM 2126 N N . ALA B 1 115 ? 11.468 31.449 11.854 1.00 39.98 114 ALA B N 1
ATOM 2127 C CA . ALA B 1 115 ? 12.313 30.820 10.820 1.00 40.84 114 ALA B CA 1
ATOM 2128 C C . ALA B 1 115 ? 12.621 31.868 9.734 1.00 43.50 114 ALA B C 1
ATOM 2129 O O . ALA B 1 115 ? 13.749 31.875 9.226 1.00 43.68 114 ALA B O 1
ATOM 2131 N N . ASP B 1 116 ? 11.690 32.777 9.433 1.00 44.34 115 ASP B N 1
ATOM 2132 C CA . ASP B 1 116 ? 11.852 33.853 8.412 1.00 48.77 115 ASP B CA 1
ATOM 2133 C C . ASP B 1 116 ? 12.916 34.856 8.844 1.00 48.44 115 ASP B C 1
ATOM 2134 O O . ASP B 1 116 ? 13.743 35.202 8.021 1.00 47.30 115 ASP B O 1
ATOM 2139 N N . LEU B 1 117 ? 12.931 35.253 10.109 1.00 45.39 116 LEU B N 1
ATOM 2140 C CA . LEU B 1 117 ? 13.964 36.167 10.629 1.00 46.64 116 LEU B CA 1
ATOM 2141 C C . LEU B 1 117 ? 15.304 35.442 10.752 1.00 46.31 116 LEU B C 1
ATOM 2142 O O . LEU B 1 117 ? 16.365 36.055 10.453 1.00 44.51 116 LEU B O 1
ATOM 2147 N N . PHE B 1 118 ? 15.292 34.164 11.114 1.00 41.60 117 PHE B N 1
ATOM 2148 C CA . PHE B 1 118 ? 16.534 33.376 11.133 1.00 39.78 117 PHE B CA 1
ATOM 2149 C C . PHE B 1 118 ? 17.100 33.299 9.710 1.00 40.23 117 PHE B C 1
ATOM 2150 O O . PHE B 1 118 ? 18.280 33.544 9.527 1.00 39.88 117 PHE B O 1
ATOM 2158 N N . ALA B 1 119 ? 16.273 32.913 8.745 1.00 39.98 118 ALA B N 1
ATOM 2159 C CA . ALA B 1 119 ? 16.645 32.799 7.317 1.00 48.42 118 ALA B CA 1
ATOM 2160 C C . ALA B 1 119 ? 17.230 34.111 6.842 1.00 50.47 118 ALA B C 1
ATOM 2161 O O . ALA B 1 119 ? 18.258 34.051 6.202 1.00 50.34 118 ALA B O 1
ATOM 2163 N N . SER B 1 120 ? 16.598 35.250 7.117 1.00 56.37 119 SER B N 1
ATOM 2164 C CA . SER B 1 120 ? 17.103 36.537 6.574 1.00 61.36 119 SER B CA 1
ATOM 2165 C C . SER B 1 120 ? 18.460 36.848 7.232 1.00 60.50 119 SER B C 1
ATOM 2166 O O . SER B 1 120 ? 19.394 37.255 6.541 1.00 63.64 119 SER B O 1
ATOM 2169 N N . GLU B 1 121 ? 18.635 36.574 8.507 1.00 58.40 120 GLU B N 1
ATOM 2170 C CA . GLU B 1 121 ? 19.942 36.850 9.166 1.00 61.69 120 GLU B CA 1
ATOM 2171 C C . GLU B 1 121 ? 21.031 35.888 8.624 1.00 58.96 120 GLU B C 1
ATOM 2172 O O . GLU B 1 121 ? 22.164 36.320 8.501 1.00 58.56 120 GLU B O 1
ATOM 2178 N N . MET B 1 122 ? 20.723 34.611 8.370 1.00 49.66 121 MET B N 1
ATOM 2179 C CA . MET B 1 122 ? 21.698 33.604 7.885 1.00 50.77 121 MET B CA 1
ATOM 2180 C C . MET B 1 122 ? 21.873 33.712 6.365 1.00 52.14 121 MET B C 1
ATOM 2181 O O . MET B 1 122 ? 22.667 32.975 5.803 1.00 55.83 121 MET B O 1
ATOM 2186 N N . LYS B 1 123 ? 21.130 34.610 5.723 1.00 55.84 122 LYS B N 1
ATOM 2187 C CA . LYS B 1 123 ? 21.133 34.845 4.262 1.00 62.85 122 LYS B CA 1
ATOM 2188 C C . LYS B 1 123 ? 20.794 33.557 3.536 1.00 57.37 122 LYS B C 1
ATOM 2189 O O . LYS B 1 123 ? 21.448 33.286 2.517 1.00 55.32 122 LYS B O 1
ATOM 2195 N N . LEU B 1 124 ? 19.818 32.796 4.031 1.00 51.06 123 LEU B N 1
ATOM 2196 C CA . LEU B 1 124 ? 19.227 31.664 3.275 1.00 47.58 123 LEU B CA 1
ATOM 2197 C C . LEU B 1 124 ? 18.304 32.251 2.217 1.00 52.17 123 LEU B C 1
ATOM 2198 O O . LEU B 1 124 ? 17.650 33.213 2.542 1.00 55.60 123 LEU B O 1
ATOM 2203 N N . ASP B 1 125 ? 18.214 31.656 1.030 1.00 49.70 124 ASP B N 1
ATOM 2204 C CA . ASP B 1 125 ? 17.284 32.178 -0.006 1.00 56.66 124 ASP B CA 1
ATOM 2205 C C . ASP B 1 125 ? 15.897 31.545 0.248 1.00 59.79 124 ASP B C 1
ATOM 2206 O O . ASP B 1 125 ? 15.770 30.716 1.201 1.00 49.79 124 ASP B O 1
ATOM 2211 N N . ASP B 1 126 ? 14.895 31.924 -0.553 1.00 57.37 125 ASP B N 1
ATOM 2212 C CA . ASP B 1 126 ? 13.492 31.458 -0.403 1.00 60.06 125 ASP B CA 1
ATOM 2213 C C . ASP B 1 126 ? 13.442 29.931 -0.451 1.00 53.64 125 ASP B C 1
ATOM 2214 O O . ASP B 1 126 ? 12.738 29.371 0.351 1.00 52.15 125 ASP B O 1
ATOM 2219 N N . GLY B 1 127 ? 14.076 29.331 -1.449 1.00 48.12 126 GLY B N 1
ATOM 2220 C CA . GLY B 1 127 ? 14.151 27.880 -1.688 1.00 47.30 126 GLY B CA 1
ATOM 2221 C C . GLY B 1 127 ? 14.724 27.196 -0.444 1.00 46.90 126 GLY B C 1
ATOM 2222 O O . GLY B 1 127 ? 14.153 26.192 0.026 1.00 44.79 126 GLY B O 1
ATOM 2223 N N . GLU B 1 128 ? 15.820 27.721 0.082 1.00 43.02 127 GLU B N 1
ATOM 2224 C CA . GLU B 1 128 ? 16.489 27.129 1.272 1.00 39.58 127 GLU B CA 1
ATOM 2225 C C . GLU B 1 128 ? 15.601 27.231 2.524 1.00 37.96 127 GLU B C 1
ATOM 2226 O O . GLU B 1 128 ? 15.574 26.290 3.321 1.00 36.81 127 GLU B O 1
ATOM 2232 N N . THR B 1 129 ? 14.960 28.342 2.726 1.00 39.63 128 THR B N 1
ATOM 2233 C CA . THR B 1 129 ? 14.047 28.586 3.868 1.00 42.13 128 THR B CA 1
ATOM 2234 C C . THR B 1 129 ? 12.894 27.574 3.781 1.00 42.14 128 THR B C 1
ATOM 2235 O O . THR B 1 129 ? 12.554 26.941 4.803 1.00 39.27 128 THR B O 1
ATOM 2239 N N . GLN B 1 130 ? 12.291 27.471 2.614 1.00 42.81 129 GLN B N 1
ATOM 2240 C CA . GLN B 1 130 ? 11.157 26.530 2.416 1.00 47.35 129 GLN B CA 1
ATOM 2241 C C . GLN B 1 130 ? 11.628 25.098 2.698 1.00 43.72 129 GLN B C 1
ATOM 2242 O O . GLN B 1 130 ? 10.894 24.345 3.371 1.00 40.03 129 GLN B O 1
ATOM 2248 N N . HIS B 1 131 ? 12.793 24.695 2.202 1.00 40.73 130 HIS B N 1
ATOM 2249 C CA . HIS B 1 131 ? 13.265 23.321 2.404 1.00 38.03 130 HIS B CA 1
ATOM 2250 C C . HIS B 1 131 ? 13.558 23.126 3.900 1.00 35.50 130 HIS B C 1
ATOM 2251 O O . HIS B 1 131 ? 13.310 22.021 4.394 1.00 33.09 130 HIS B O 1
ATOM 2258 N N . MET B 1 132 ? 14.155 24.104 4.587 1.00 31.58 131 MET B N 1
ATOM 2259 C CA . MET B 1 132 ? 14.436 23.997 6.031 1.00 32.70 131 MET B CA 1
ATOM 2260 C C . MET B 1 132 ? 13.110 23.653 6.738 1.00 30.95 131 MET B C 1
ATOM 2261 O O . MET B 1 132 ? 13.095 22.740 7.592 1.00 30.60 131 MET B O 1
ATOM 2266 N N . LEU B 1 133 ? 12.079 24.403 6.485 1.00 34.03 132 LEU B N 1
ATOM 2267 C CA . LEU B 1 133 ? 10.755 24.202 7.147 1.00 38.20 132 LEU B CA 1
ATOM 2268 C C . LEU B 1 133 ? 10.192 22.807 6.788 1.00 37.20 132 LEU B C 1
ATOM 2269 O O . LEU B 1 133 ? 9.700 22.143 7.695 1.00 34.00 132 LEU B O 1
ATOM 2274 N N . GLU B 1 134 ? 10.338 22.349 5.551 1.00 34.13 133 GLU B N 1
ATOM 2275 C CA . GLU B 1 134 ? 9.920 20.997 5.106 1.00 36.41 133 GLU B CA 1
ATOM 2276 C C . GLU B 1 134 ? 10.665 19.930 5.854 1.00 33.03 133 GLU B C 1
ATOM 2277 O O . GLU B 1 134 ? 10.029 18.945 6.202 1.00 34.20 133 GLU B O 1
ATOM 2283 N N . VAL B 1 135 ? 11.980 20.077 6.022 1.00 30.66 134 VAL B N 1
ATOM 2284 C CA . VAL B 1 135 ? 12.817 19.108 6.739 1.00 31.97 134 VAL B CA 1
ATOM 2285 C C . VAL B 1 135 ? 12.371 19.078 8.194 1.00 31.66 134 VAL B C 1
ATOM 2286 O O . VAL B 1 135 ? 12.323 17.963 8.776 1.00 32.06 134 VAL B O 1
ATOM 2290 N N . MET B 1 136 ? 12.182 20.246 8.815 1.00 30.59 135 MET B N 1
ATOM 2291 C CA . MET B 1 136 ? 11.780 20.296 10.252 1.00 32.02 135 MET B CA 1
ATOM 2292 C C . MET B 1 136 ? 10.396 19.645 10.446 1.00 31.99 135 MET B C 1
ATOM 2293 O O . MET B 1 136 ? 10.199 18.868 11.421 1.00 31.87 135 MET B O 1
ATOM 2298 N N . GLU B 1 137 ? 9.487 19.874 9.529 1.00 32.10 136 GLU B N 1
ATOM 2299 C CA . GLU B 1 137 ? 8.151 19.240 9.570 1.00 34.12 136 GLU B CA 1
ATOM 2300 C C . GLU B 1 137 ? 8.318 17.725 9.436 1.00 35.51 136 GLU B C 1
ATOM 2301 O O . GLU B 1 137 ? 7.706 17.013 10.255 1.00 34.30 136 GLU B O 1
ATOM 2307 N N . GLY B 1 138 ? 9.149 17.262 8.509 1.00 34.05 137 GLY B N 1
ATOM 2308 C CA . GLY B 1 138 ? 9.464 15.841 8.302 1.00 35.97 137 GLY B CA 1
ATOM 2309 C C . GLY B 1 138 ? 10.005 15.189 9.583 1.00 35.01 137 GLY B C 1
ATOM 2310 O O . GLY B 1 138 ? 9.577 14.031 9.857 1.00 35.46 137 GLY B O 1
ATOM 2311 N N . ILE B 1 139 ? 10.905 15.876 10.293 1.00 34.32 138 ILE B N 1
ATOM 2312 C CA . ILE B 1 139 ? 11.458 15.453 11.606 1.00 34.16 138 ILE B CA 1
ATOM 2313 C C . ILE B 1 139 ? 10.303 15.273 12.610 1.00 35.34 138 ILE B C 1
ATOM 2314 O O . ILE B 1 139 ? 10.221 14.192 13.208 1.00 34.34 138 ILE B O 1
ATOM 2319 N N . LEU B 1 140 ? 9.344 16.191 12.677 1.00 34.44 139 LEU B N 1
ATOM 2320 C CA . LEU B 1 140 ? 8.183 16.058 13.607 1.00 35.42 139 LEU B CA 1
ATOM 2321 C C . LEU B 1 140 ? 7.332 14.877 13.200 1.00 38.78 139 LEU B C 1
ATOM 2322 O O . LEU B 1 140 ? 6.703 14.235 14.087 1.00 37.35 139 LEU B O 1
ATOM 2327 N N . ASN B 1 141 ? 7.279 14.594 11.905 1.00 33.59 14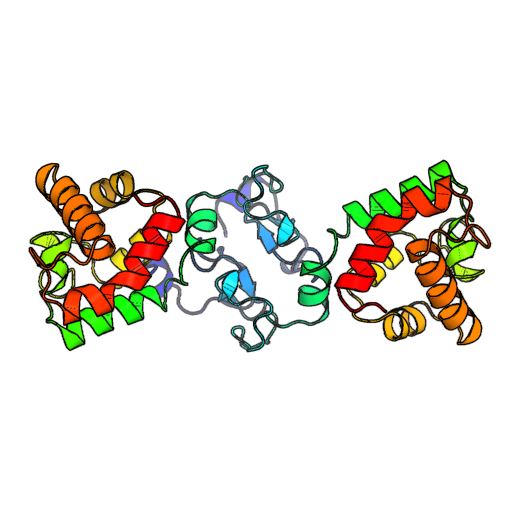0 ASN B N 1
ATOM 2328 C CA . ASN B 1 141 ? 6.421 13.538 11.353 1.00 36.13 140 ASN B CA 1
ATOM 2329 C C . ASN B 1 141 ? 7.013 12.124 11.537 1.00 34.93 140 ASN B C 1
ATOM 2330 O O . ASN B 1 141 ? 6.230 11.152 11.467 1.00 35.91 140 ASN B O 1
ATOM 2335 N N . GLY B 1 142 ? 8.338 11.991 11.612 1.00 35.66 141 GLY B N 1
ATOM 2336 C CA . GLY B 1 142 ? 9.007 10.678 11.577 1.00 39.39 141 GLY B CA 1
ATOM 2337 C C . GLY B 1 142 ? 9.401 10.298 10.163 1.00 42.75 141 GLY B C 1
ATOM 2338 O O . GLY B 1 142 ? 9.595 9.099 9.923 1.00 43.27 141 GLY B O 1
ATOM 2339 N N . SER B 1 143 ? 9.426 11.264 9.228 1.00 43.42 142 SER B N 1
ATOM 2340 C CA . SER B 1 143 ? 9.799 11.032 7.810 1.00 45.08 142 SER B CA 1
ATOM 2341 C C . SER B 1 143 ? 11.281 10.673 7.761 1.00 43.12 142 SER B C 1
ATOM 2342 O O . SER B 1 143 ? 12.085 11.246 8.567 1.00 41.85 142 SER B O 1
ATOM 2345 N N . THR B 1 144 ? 11.687 9.742 6.900 1.00 44.58 143 THR B N 1
ATOM 2346 C CA . THR B 1 144 ? 13.153 9.491 6.731 1.00 45.97 143 THR B CA 1
ATOM 2347 C C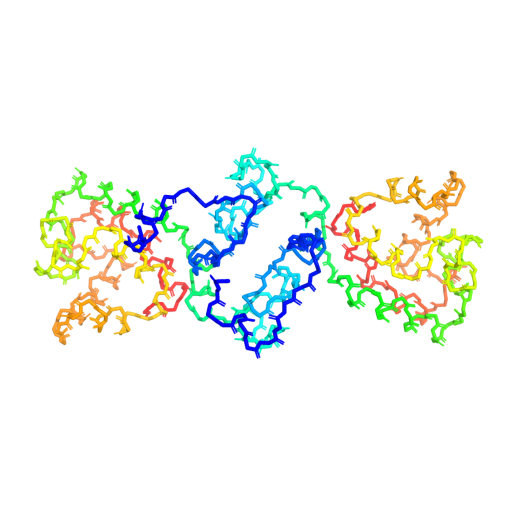 . THR B 1 144 ? 13.564 9.818 5.294 1.00 44.44 143 THR B C 1
ATOM 2348 O O . THR B 1 144 ? 14.578 9.259 4.824 1.00 44.41 143 THR B O 1
ATOM 2352 N N . ASP B 1 145 ? 12.840 10.715 4.639 1.00 45.85 144 ASP B N 1
ATOM 2353 C CA . ASP B 1 145 ? 13.135 11.133 3.246 1.00 53.96 144 ASP B CA 1
ATOM 2354 C C . ASP B 1 145 ? 14.434 11.938 3.183 1.00 52.73 144 ASP B C 1
ATOM 2355 O O . ASP B 1 145 ? 15.098 11.919 2.128 1.00 52.07 144 ASP B O 1
ATOM 2360 N N A GLU B 1 146 ? 14.806 12.644 4.252 0.72 46.66 145 GLU B N 1
ATOM 2361 N N B GLU B 1 146 ? 14.730 12.693 4.235 0.28 47.57 145 GLU B N 1
ATOM 2362 C CA A GLU B 1 146 ? 16.011 13.530 4.247 0.72 46.84 145 GLU B CA 1
ATOM 2363 C CA B GLU B 1 146 ? 15.923 13.573 4.318 0.28 45.74 145 GLU B CA 1
ATOM 2364 C C A GLU B 1 146 ? 17.025 13.098 5.320 0.72 46.98 145 GLU B C 1
ATOM 2365 C C B GLU B 1 146 ? 16.941 12.905 5.253 0.28 44.31 145 GLU B C 1
ATOM 2366 O O A GLU B 1 146 ? 18.226 13.210 5.061 0.72 43.28 145 GLU B O 1
ATOM 2367 O O B GLU B 1 146 ? 18.016 12.479 4.780 0.28 41.80 145 GLU B O 1
ATOM 2378 N N . LEU B 1 147 ? 16.548 12.752 6.520 1.00 39.47 146 LEU B N 1
ATOM 2379 C CA . LEU B 1 147 ? 17.379 12.247 7.609 1.00 40.37 146 LEU B CA 1
ATOM 2380 C C . LEU B 1 147 ? 17.141 10.744 7.777 1.00 40.97 146 LEU B C 1
ATOM 2381 O O . LEU B 1 147 ? 16.037 10.286 7.551 1.00 39.02 146 LEU B O 1
ATOM 2386 N N . THR B 1 148 ? 18.146 10.002 8.234 1.00 39.99 147 THR B N 1
ATOM 2387 C CA . THR B 1 148 ? 17.902 8.620 8.711 1.00 42.83 147 THR B CA 1
ATOM 2388 C C . THR B 1 148 ? 17.072 8.688 9.991 1.00 39.42 147 THR B C 1
ATOM 2389 O O . THR B 1 148 ? 16.996 9.746 10.650 1.00 37.51 147 THR B O 1
ATOM 2393 N N . SER B 1 149 ? 16.569 7.545 10.377 1.00 39.68 148 SER B N 1
ATOM 2394 C CA . SER B 1 149 ? 15.838 7.322 11.642 1.00 41.94 148 SER B CA 1
ATOM 2395 C C . SER B 1 149 ? 16.656 7.830 12.829 1.00 39.54 148 SER B C 1
ATOM 2396 O O . SER B 1 149 ? 16.134 8.595 13.718 1.00 37.13 148 SER B O 1
ATOM 2399 N N . ASN B 1 150 ? 17.938 7.534 12.829 1.00 40.64 149 ASN B N 1
ATOM 2400 C CA . ASN B 1 150 ? 18.864 7.926 13.921 1.00 42.11 149 ASN B CA 1
ATOM 2401 C C . ASN B 1 150 ? 19.172 9.421 13.920 1.00 37.09 149 ASN B C 1
ATOM 2402 O O . ASN B 1 150 ? 19.171 10.005 15.005 1.00 38.05 149 ASN B O 1
ATOM 2407 N N . GLU B 1 151 ? 19.485 9.996 12.764 1.00 34.95 150 GLU B N 1
ATOM 2408 C CA . GLU B 1 151 ? 19.635 11.458 12.621 1.00 34.64 150 GLU B CA 1
ATOM 2409 C C . GLU B 1 151 ? 18.366 12.170 13.120 1.00 35.39 150 GLU B C 1
ATOM 2410 O O . GLU B 1 151 ? 18.504 13.177 13.827 1.00 35.08 150 GLU B O 1
ATOM 2416 N N . ALA B 1 152 ? 17.190 11.779 12.621 1.00 34.25 151 ALA B N 1
ATOM 2417 C CA . ALA B 1 152 ? 15.914 12.450 12.987 1.00 33.97 151 ALA B CA 1
ATOM 2418 C C . ALA B 1 152 ? 15.679 12.297 14.493 1.00 32.52 151 ALA B C 1
ATOM 2419 O O . ALA B 1 152 ? 15.274 13.300 15.095 1.00 33.38 151 ALA B O 1
ATOM 2421 N N . ALA B 1 153 ? 15.932 11.132 15.084 1.00 34.33 152 ALA B N 1
ATOM 2422 C CA . ALA B 1 153 ? 15.734 10.902 16.537 1.00 35.41 152 ALA B CA 1
ATOM 2423 C C . ALA B 1 153 ? 16.619 11.865 17.318 1.00 36.93 152 ALA B C 1
ATOM 2424 O O . ALA B 1 153 ? 16.187 12.353 18.399 1.00 35.17 152 ALA B O 1
ATOM 2426 N N . ASP B 1 154 ? 17.833 12.140 16.809 1.00 34.63 153 ASP B N 1
ATOM 2427 C CA . ASP B 1 154 ? 18.780 13.005 17.556 1.00 36.07 153 ASP B CA 1
ATOM 2428 C C . ASP B 1 154 ? 18.254 14.434 17.500 1.00 33.60 153 ASP B C 1
ATOM 2429 O O . ASP B 1 154 ? 18.623 15.226 18.354 1.00 32.79 153 ASP B O 1
ATOM 2434 N N . PHE B 1 155 ? 17.556 14.799 16.426 1.00 30.62 154 PHE B N 1
ATOM 2435 C CA . PHE B 1 155 ? 17.163 16.204 16.204 1.00 30.45 154 PHE B CA 1
ATOM 2436 C C . PHE B 1 155 ? 15.725 16.527 16.722 1.00 30.88 154 PHE B C 1
ATOM 2437 O O . PHE B 1 155 ? 15.352 17.697 16.809 1.00 31.24 154 PHE B O 1
ATOM 2445 N N . ARG B 1 156 ? 14.898 15.531 16.987 1.00 30.08 155 ARG B N 1
ATOM 2446 C CA . ARG B 1 156 ? 13.427 15.704 17.126 1.00 30.82 155 ARG B CA 1
ATOM 2447 C C . ARG B 1 156 ? 13.075 16.573 18.338 1.00 32.96 155 ARG B C 1
ATOM 2448 O O . ARG B 1 156 ? 12.322 17.527 18.164 1.00 31.03 155 ARG B O 1
ATOM 2456 N N . PHE B 1 157 ? 13.624 16.330 19.519 1.00 31.99 156 PHE B N 1
ATOM 2457 C CA . PHE B 1 157 ? 13.302 17.154 20.708 1.00 33.99 156 PHE B CA 1
ATOM 2458 C C . PHE B 1 157 ? 13.598 18.639 20.452 1.00 30.30 156 PHE B C 1
ATOM 2459 O O . PHE B 1 157 ? 12.805 19.556 20.771 1.00 29.67 156 PHE B O 1
ATOM 2467 N N . PHE B 1 158 ? 14.770 18.889 19.892 1.00 30.00 157 PHE B N 1
ATOM 2468 C CA . PHE B 1 158 ? 15.244 20.254 19.595 1.00 31.30 157 PHE B CA 1
ATOM 2469 C C . PHE B 1 158 ? 14.260 20.939 18.643 1.00 31.77 157 PHE B C 1
ATOM 2470 O O . PHE B 1 158 ? 13.872 22.086 18.892 1.00 31.35 157 PHE B O 1
ATOM 2478 N N . VAL B 1 159 ? 13.865 20.247 17.561 1.00 31.69 158 VAL B N 1
ATOM 2479 C CA . VAL B 1 159 ? 12.880 20.808 16.592 1.00 29.84 158 VAL B CA 1
ATOM 2480 C C . VAL B 1 159 ? 11.539 21.061 17.305 1.00 30.85 158 VAL B C 1
ATOM 2481 O O . VAL B 1 159 ? 10.896 22.094 17.049 1.00 28.90 158 VAL B O 1
ATOM 2485 N N . GLN B 1 160 ? 11.122 20.186 18.209 1.00 30.18 159 GLN B N 1
ATOM 2486 C CA . GLN B 1 160 ? 9.873 20.392 18.998 1.00 31.91 159 GLN B CA 1
ATOM 2487 C C . GLN B 1 160 ? 9.999 21.650 19.861 1.00 30.80 159 GLN B C 1
ATOM 2488 O O . GLN B 1 160 ? 9.021 22.377 19.948 1.00 32.44 159 GLN B O 1
ATOM 2494 N N . LYS B 1 161 ? 11.152 21.918 20.464 1.00 29.68 160 LYS B N 1
ATOM 2495 C CA . LYS B 1 161 ? 11.356 23.107 21.343 1.00 32.53 160 LYS B CA 1
ATOM 2496 C C . LYS B 1 161 ? 11.254 24.362 20.457 1.00 34.40 160 LYS B C 1
ATOM 2497 O O . LYS B 1 161 ? 10.625 25.359 20.870 1.00 33.61 160 LYS B O 1
ATOM 2503 N N . LEU B 1 162 ? 11.777 24.318 19.226 1.00 32.75 161 LEU B N 1
ATOM 2504 C CA . LEU B 1 162 ? 11.599 25.446 18.278 1.00 32.77 161 LEU B CA 1
ATOM 2505 C C . LEU B 1 162 ? 10.113 25.624 17.933 1.00 32.92 161 LEU B C 1
ATOM 2506 O O . LEU B 1 162 ? 9.616 26.792 17.942 1.00 34.45 161 LEU B O 1
ATOM 2511 N N . GLN B 1 163 ? 9.418 24.539 17.585 1.00 30.24 162 GLN B N 1
ATOM 2512 C CA . GLN B 1 163 ? 8.002 24.651 17.193 1.00 33.17 162 GLN B CA 1
ATOM 2513 C C . GLN B 1 163 ? 7.213 25.227 18.377 1.00 35.86 162 GLN B C 1
ATOM 2514 O O . GLN B 1 163 ? 6.249 25.942 18.141 1.00 36.44 162 GLN B O 1
ATOM 2520 N N . GLU B 1 164 ? 7.483 24.765 19.582 1.00 35.19 163 GLU B N 1
ATOM 2521 C CA . GLU B 1 164 ? 6.681 25.126 20.782 1.00 41.47 163 GLU B CA 1
ATOM 2522 C C . GLU B 1 164 ? 6.889 26.590 21.129 1.00 40.89 163 GLU B C 1
ATOM 2523 O O . GLU B 1 164 ? 6.054 27.095 21.794 1.00 39.81 163 GLU B O 1
ATOM 2529 N N . THR B 1 165 ? 8.000 27.202 20.712 1.00 38.57 164 THR B N 1
ATOM 2530 C CA . THR B 1 165 ? 8.371 28.594 21.023 1.00 38.92 164 THR B CA 1
ATOM 2531 C C . THR B 1 165 ? 8.231 29.493 19.787 1.00 39.93 164 THR B C 1
ATOM 2532 O O . THR B 1 165 ? 8.907 30.479 19.737 1.00 42.68 164 THR B O 1
ATOM 2536 N N . GLY B 1 166 ? 7.386 29.157 18.829 1.00 40.52 165 GLY B N 1
ATOM 2537 C CA . GLY B 1 166 ? 6.979 30.085 17.759 1.00 43.75 165 GLY B CA 1
ATOM 2538 C C . GLY B 1 166 ? 7.858 30.053 16.513 1.00 42.11 165 GLY B C 1
ATOM 2539 O O . GLY B 1 166 ? 7.629 30.868 15.622 1.00 41.54 165 GLY B O 1
ATOM 2540 N N . PHE B 1 167 ? 8.837 29.171 16.405 1.00 40.33 166 PHE B N 1
ATOM 2541 C CA . PHE B 1 167 ? 9.836 29.307 15.324 1.00 39.74 166 PHE B CA 1
ATOM 2542 C C . PHE B 1 167 ? 9.155 29.008 13.994 1.00 40.41 166 PHE B C 1
ATOM 2543 O O . PHE B 1 167 ? 9.473 29.647 12.987 1.00 37.79 166 PHE B O 1
ATOM 2551 N N . PHE B 1 168 ? 8.259 28.031 13.977 1.00 41.02 167 PHE B N 1
ATOM 2552 C CA . PHE B 1 168 ? 7.505 27.666 12.760 1.00 43.87 167 PHE B CA 1
ATOM 2553 C C . PHE B 1 168 ? 6.196 27.007 13.178 1.00 46.84 167 PHE B C 1
ATOM 2554 O O . PHE B 1 168 ? 6.001 26.750 14.364 1.00 47.79 167 PHE B O 1
#

Organism: Caenorhabditis elegans (NCBI:txid6239)

Nearest PDB structures (foldseek):
  8v14-assembly1_B  TM=9.210E-01  e=8.446E-30  Caenorhabditis elegans
  6qvh-assembly1_A  TM=2.332E-01  e=2.054E+00  Streptomyces lividans 1326
  6q6b-assembly1_A  TM=2.802E-01  e=3.304E+00  Streptomyces lividans 1326
  8v14-assembly1_B  TM=1.006E+00  e=2.564E-28  Caenorhabditis elegans

InterPro domains:
  IPR002172 Low-density lipoprotein (LDL) receptor class A repeat [PF00057] (39-68)
  IPR002172 Low-density lipoprotein (LDL) receptor class A repeat [PS50068] (34-73)
  IPR002172 Low-density lipoprotein (LDL) receptor class A repeat [SM00192] (34-74)
  IPR002172 Low-density lipoprotein (LDL) receptor class A repeat [cd00112] (41-68)
  IPR036055 LDL receptor-like superfamily [G3DSA:4.10.400.10] (32-74)
  IPR036055 LDL receptor-like superfamily [SSF57424] (34-72)
  IPR053103 IDLSRF-like signaling peptide [PTHR20967] (3-181)